Protein AF-A0A514XEQ7-F1 (afdb_monomer)

Solvent-accessible surface area (backbone atoms only — not comparable to full-atom values): 10024 Å² total; per-residue (Å²): 135,81,72,67,65,68,58,58,59,56,61,65,48,63,76,64,64,85,68,81,49,55,62,47,66,61,56,53,50,53,23,70,65,35,91,45,68,67,33,18,50,51,21,46,61,36,46,59,81,32,13,45,44,70,62,46,45,56,49,30,70,70,44,90,47,49,61,56,27,18,52,27,36,53,36,30,37,25,36,48,68,52,70,70,58,46,51,58,25,58,66,40,90,47,66,68,52,24,39,50,44,41,49,66,47,41,82,74,34,53,71,41,71,60,42,74,82,74,79,75,83,63,61,63,59,50,48,55,68,70,53,39,68,66,64,56,53,50,51,55,56,50,53,52,50,29,51,52,25,49,75,70,70,36,52,69,61,21,49,55,47,49,54,53,50,51,54,52,51,50,55,51,50,51,56,55,54,63,75,73,113

Mean predicted aligned error: 17.2 Å

Sequence (181 aa):
MKKMILMLTMSLVTASFAQAAYKDANAKRVCDSLSNSSASVECNKAIDGESISLGVTKICSQLSFGSYVADCYKAGAGSDYSDAVLNYCGNKADEYDRVTCLKMAAGNAPRLPKPAPVCKETVVVKIQETVSLQALQGLETRTSNIYESLRSGRTDKALDQVVDLFKRINELQEQVKELRK

Nearest PDB structures (foldseek):
  3qz3-assembly1_A  TM=3.604E-01  e=8.895E+00  Vibrio cholerae O1 biovar El Tor str. N16961
  3vuu-assembly1_A  TM=3.139E-01  e=6.455E+00  Plasmodium falciparum 3D7
  1nf6-assembly2_F  TM=3.397E-01  e=9.383E+00  Desulfovibrio desulfuricans

pLDDT: mean 70.25, std 19.87, range [27.16, 95.12]

Secondary structure (DSSP, 8-state):
--SSHHHHHHHHHHTTSTT--SS-HHHHHHHHT-SSHHHHHHHHHHHTT----HHHHHHHTT-SSHHHHHHHHHHHTTB---HHHHHHHHT-SSHHHHHHHHHHHHTTSPBPPPPP---TTSHHHHHHHHS-HHHHHHHHHHHHHHHHHHHTT-HHHHHHHHHHHHHHHHHHHHHHHHTT-

Radius of gyration: 21.67 Å; Cα contacts (8 Å, |Δi|>4): 174; chains: 1; bounding box: 54×40×54 Å

Structure (mmCIF, N/CA/C/O backbone):
data_AF-A0A514XEQ7-F1
#
_entry.id   AF-A0A514XEQ7-F1
#
loop_
_atom_site.group_PDB
_atom_site.id
_atom_site.type_symbol
_atom_site.label_atom_id
_atom_site.label_alt_id
_atom_site.label_comp_id
_atom_site.label_asym_id
_atom_site.label_entity_id
_atom_site.label_seq_id
_atom_site.pdbx_PDB_ins_code
_atom_site.Cartn_x
_atom_site.Cartn_y
_atom_site.Cartn_z
_atom_site.occupancy
_atom_site.B_iso_or_equiv
_atom_site.auth_seq_id
_atom_site.auth_comp_id
_atom_site.auth_asym_id
_atom_site.auth_atom_id
_atom_site.pdbx_PDB_model_num
ATOM 1 N N . MET A 1 1 ? -35.354 -24.986 11.910 1.00 41.09 1 MET A N 1
ATOM 2 C CA . MET A 1 1 ? -35.362 -23.613 11.347 1.00 41.09 1 MET A CA 1
ATOM 3 C C . MET A 1 1 ? -34.112 -22.768 11.669 1.00 41.09 1 MET A C 1
ATOM 5 O O . MET A 1 1 ? -34.091 -21.601 11.322 1.00 41.09 1 MET A O 1
ATOM 9 N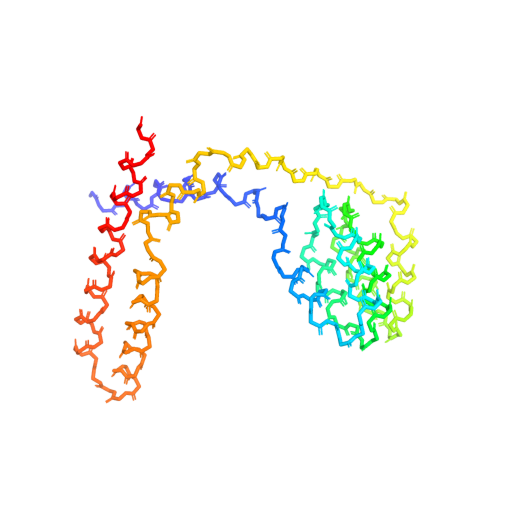 N . LYS A 1 2 ? -33.033 -23.317 12.263 1.00 32.16 2 LYS A N 1
ATOM 10 C CA . LYS A 1 2 ? -31.784 -22.568 12.555 1.00 32.16 2 LYS A CA 1
ATOM 11 C C . LYS A 1 2 ? -30.668 -22.718 11.501 1.00 32.16 2 LYS A C 1
ATOM 13 O O . LYS A 1 2 ? -29.658 -22.039 11.593 1.00 32.16 2 LYS A O 1
ATOM 18 N N . LYS A 1 3 ? -30.838 -23.587 10.496 1.00 31.62 3 LYS A N 1
AT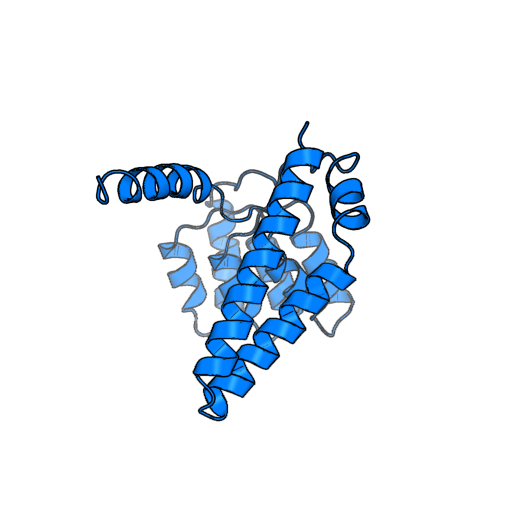OM 19 C CA . LYS A 1 3 ? -29.801 -23.879 9.482 1.00 31.62 3 LYS A CA 1
ATOM 20 C C . LYS A 1 3 ? -29.920 -23.057 8.190 1.00 31.62 3 LYS A C 1
ATOM 22 O O . LYS A 1 3 ? -28.964 -22.994 7.434 1.00 31.62 3 LYS A O 1
ATOM 27 N N . MET A 1 4 ? -31.059 -22.402 7.955 1.00 29.12 4 MET A N 1
ATOM 28 C CA . MET A 1 4 ? -31.332 -21.710 6.685 1.00 29.12 4 MET A CA 1
ATOM 29 C C . MET A 1 4 ? -30.857 -20.245 6.676 1.00 29.12 4 MET A C 1
ATOM 31 O O . MET A 1 4 ? -30.581 -19.694 5.619 1.00 29.12 4 MET A O 1
ATOM 35 N N . ILE A 1 5 ? -30.672 -19.637 7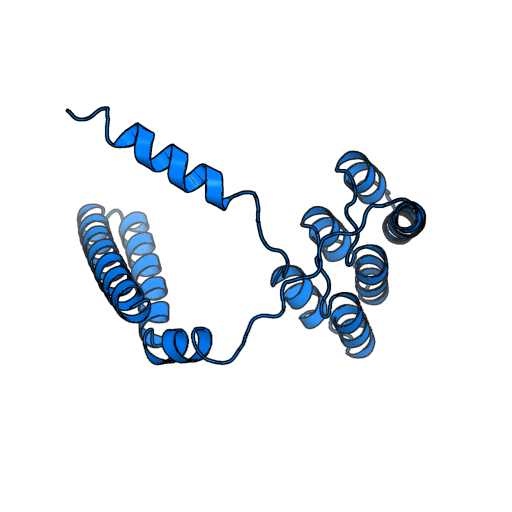.854 1.00 35.81 5 ILE A N 1
ATOM 36 C CA . ILE A 1 5 ? -30.168 -18.258 8.000 1.00 35.81 5 ILE A CA 1
ATOM 37 C C . ILE A 1 5 ? -28.639 -18.196 7.827 1.00 35.81 5 ILE A C 1
ATOM 39 O O . ILE A 1 5 ? -28.110 -17.180 7.387 1.00 35.81 5 ILE A O 1
ATOM 43 N N . LEU A 1 6 ? -27.924 -19.299 8.086 1.00 31.11 6 LEU A N 1
ATOM 44 C CA . LEU A 1 6 ? -26.460 -19.340 7.989 1.00 31.11 6 LEU A CA 1
ATOM 45 C C . LEU A 1 6 ? -25.936 -19.404 6.540 1.00 31.11 6 LEU A C 1
ATOM 47 O O . LEU A 1 6 ? -24.777 -19.093 6.299 1.00 31.11 6 LEU A O 1
ATOM 51 N N . MET A 1 7 ? -26.774 -19.803 5.575 1.00 29.83 7 MET A N 1
ATOM 52 C CA . MET A 1 7 ? -26.376 -19.894 4.161 1.00 29.83 7 MET A CA 1
ATOM 53 C C . MET A 1 7 ? -26.643 -18.606 3.368 1.00 29.83 7 MET A C 1
ATOM 55 O O . MET A 1 7 ? -25.958 -18.340 2.380 1.00 29.83 7 MET A O 1
ATOM 59 N N . LEU A 1 8 ? -27.576 -17.762 3.819 1.00 32.19 8 LEU A N 1
ATOM 60 C CA . LEU A 1 8 ? -27.870 -16.477 3.172 1.00 32.19 8 LEU A CA 1
ATOM 61 C C . LEU A 1 8 ? -26.836 -15.390 3.501 1.00 32.19 8 LEU A C 1
ATOM 63 O O . LEU A 1 8 ? -26.606 -14.503 2.683 1.00 32.19 8 LEU A O 1
ATOM 67 N N . THR A 1 9 ? -26.138 -15.486 4.635 1.00 35.84 9 THR A N 1
ATOM 68 C CA . THR A 1 9 ? -25.064 -14.541 4.981 1.00 35.84 9 THR A CA 1
ATOM 69 C C . THR A 1 9 ? -23.740 -14.843 4.280 1.00 35.84 9 THR A C 1
ATOM 71 O O . THR A 1 9 ? -22.952 -13.923 4.102 1.00 35.84 9 THR A O 1
ATOM 74 N N . MET A 1 10 ? -23.494 -16.065 3.789 1.00 30.41 10 MET A N 1
ATOM 75 C CA . MET A 1 10 ? -22.290 -16.343 2.982 1.00 30.41 10 MET A CA 1
ATOM 76 C C . MET A 1 10 ? -22.419 -15.905 1.513 1.00 30.41 10 MET A C 1
ATOM 78 O O . MET A 1 10 ? -21.406 -15.599 0.882 1.00 30.41 10 MET A O 1
ATOM 82 N N . SER A 1 11 ? -23.638 -15.806 0.970 1.00 30.33 11 SER A N 1
ATOM 83 C CA . SER A 1 11 ? -23.846 -15.431 -0.443 1.00 30.33 11 SER A CA 1
ATOM 84 C C . SER A 1 11 ? -23.874 -13.914 -0.690 1.00 30.33 11 SER A C 1
ATOM 86 O O . SER A 1 11 ? -23.530 -13.464 -1.776 1.00 30.33 11 SER A O 1
ATOM 88 N N . LEU A 1 12 ? -24.219 -13.101 0.315 1.00 32.25 12 LEU A N 1
ATOM 89 C CA . LEU A 1 12 ? -24.123 -11.631 0.227 1.00 32.25 12 LEU A CA 1
ATOM 90 C C . LEU A 1 12 ? -22.73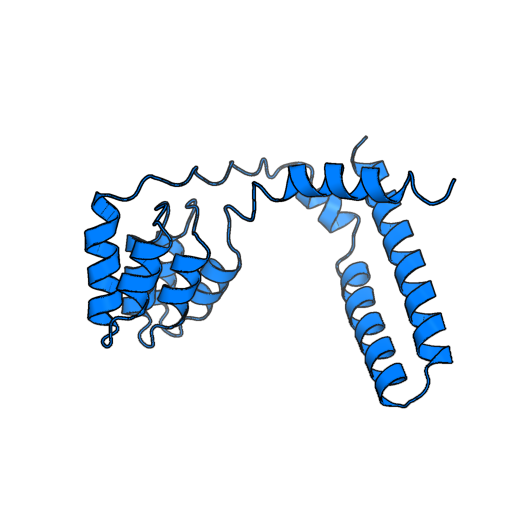0 -11.097 0.582 1.00 32.25 12 LEU A C 1
ATOM 92 O O . LEU A 1 12 ? -22.339 -10.016 0.145 1.00 32.25 12 LEU A O 1
ATOM 96 N N . VAL A 1 13 ? -21.965 -11.882 1.338 1.00 33.41 13 VAL A N 1
ATOM 97 C CA . VAL A 1 13 ? -20.563 -11.603 1.633 1.00 33.41 13 VAL A CA 1
ATOM 98 C C . VAL A 1 13 ? -19.751 -11.859 0.359 1.00 33.41 13 VAL A C 1
ATOM 100 O O . VAL A 1 13 ? -19.094 -10.948 -0.119 1.00 33.41 13 VAL A O 1
ATOM 103 N N . THR A 1 14 ? -19.900 -12.996 -0.320 1.00 33.50 14 THR A N 1
ATOM 104 C CA . THR A 1 14 ? -19.073 -13.332 -1.503 1.00 33.50 14 THR A CA 1
ATOM 105 C C . THR A 1 14 ? -19.216 -12.411 -2.724 1.00 33.50 14 THR A C 1
ATOM 107 O O . THR A 1 14 ? -18.256 -12.290 -3.482 1.00 33.50 14 THR A O 1
ATOM 110 N N . ALA A 1 15 ? -20.321 -11.679 -2.889 1.00 30.27 15 ALA A N 1
ATOM 111 C CA . ALA A 1 15 ? -20.441 -10.672 -3.954 1.00 30.27 15 ALA A CA 1
ATOM 112 C C . ALA A 1 15 ? -19.692 -9.353 -3.662 1.00 30.27 15 ALA A C 1
ATOM 114 O O . ALA A 1 15 ? -19.514 -8.539 -4.563 1.00 30.27 15 ALA A O 1
ATOM 115 N N . SER A 1 16 ? -19.223 -9.142 -2.427 1.00 32.59 16 SER A N 1
ATOM 116 C CA . SER A 1 16 ? -18.604 -7.877 -2.000 1.00 32.59 16 SER A CA 1
ATOM 117 C C . SER A 1 16 ? -17.083 -7.952 -1.793 1.00 32.59 16 SER A C 1
ATOM 119 O O . SER A 1 16 ? -16.469 -6.933 -1.489 1.00 32.59 16 SER A O 1
ATOM 121 N N . PHE A 1 17 ? -16.444 -9.115 -1.982 1.00 35.66 17 PHE A N 1
ATOM 122 C CA . PHE A 1 17 ? -14.982 -9.268 -1.812 1.00 35.66 17 PHE A CA 1
ATOM 123 C C . PHE A 1 17 ? -14.201 -9.396 -3.124 1.00 35.66 17 PHE A C 1
ATOM 125 O O . PHE A 1 17 ? -12.981 -9.507 -3.089 1.00 35.66 17 PHE A O 1
ATOM 132 N N . ALA A 1 18 ? -14.860 -9.305 -4.282 1.00 27.16 18 ALA A N 1
ATOM 133 C CA . ALA A 1 18 ? -14.169 -9.238 -5.575 1.00 27.16 18 ALA A CA 1
ATOM 134 C C . ALA A 1 18 ? -13.628 -7.829 -5.908 1.00 27.16 18 ALA A C 1
ATOM 136 O O . ALA A 1 18 ? -13.001 -7.633 -6.943 1.00 27.16 18 ALA A O 1
ATOM 137 N N . GLN A 1 19 ? -13.865 -6.836 -5.044 1.00 32.38 19 GLN A N 1
ATOM 138 C CA . GLN A 1 19 ? -13.465 -5.436 -5.240 1.00 32.38 19 GLN A CA 1
ATOM 139 C C . GLN A 1 19 ? -12.776 -4.892 -3.983 1.00 32.38 19 GLN A C 1
ATOM 141 O O . GLN A 1 19 ? -13.111 -3.825 -3.467 1.00 32.38 19 GLN A O 1
ATOM 146 N N . ALA A 1 20 ? -11.815 -5.647 -3.448 1.00 34.62 20 ALA A N 1
ATOM 147 C CA . ALA A 1 20 ? -10.945 -5.149 -2.394 1.00 34.62 20 ALA A CA 1
ATOM 148 C C . ALA A 1 20 ? -10.061 -4.006 -2.941 1.00 34.62 20 ALA A C 1
ATOM 150 O O . ALA A 1 20 ? -9.024 -4.228 -3.551 1.00 34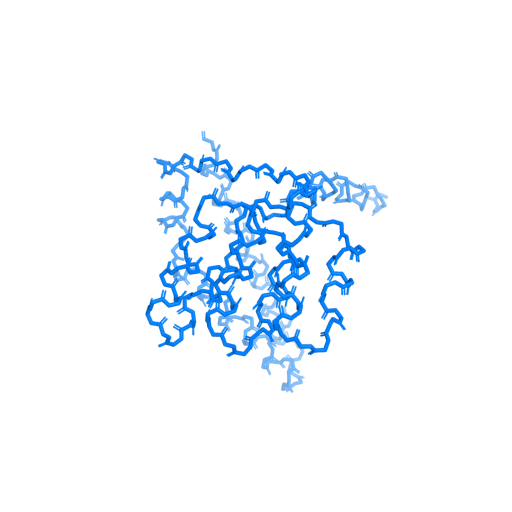.62 20 ALA A O 1
ATOM 151 N N . ALA A 1 21 ? -10.518 -2.778 -2.678 1.00 34.62 21 ALA A N 1
ATOM 152 C CA . ALA A 1 21 ? -9.731 -1.565 -2.453 1.00 34.62 21 ALA A CA 1
ATOM 153 C C . ALA A 1 21 ? -8.873 -1.022 -3.614 1.00 34.62 21 ALA A C 1
ATOM 155 O O . ALA A 1 21 ? -7.653 -0.932 -3.527 1.00 34.62 21 ALA A O 1
ATOM 156 N N . TYR A 1 22 ? -9.520 -0.464 -4.636 1.00 44.97 22 TYR A N 1
ATOM 157 C CA . TYR A 1 22 ? -8.856 0.347 -5.670 1.00 44.97 22 TYR A CA 1
ATOM 158 C C . TYR A 1 22 ? -8.612 1.813 -5.251 1.00 44.97 22 TYR A C 1
ATOM 160 O O . TYR A 1 22 ? -8.835 2.740 -6.018 1.00 44.97 22 TYR A O 1
ATOM 168 N N . LYS A 1 23 ? -8.194 2.031 -4.000 1.00 47.62 23 LYS A N 1
ATOM 169 C CA . LYS A 1 23 ? -7.589 3.273 -3.480 1.00 47.62 23 LYS A CA 1
ATOM 170 C C . LYS A 1 23 ? -7.019 2.946 -2.105 1.00 47.62 23 LYS A C 1
ATOM 172 O O . LYS A 1 23 ? -7.692 3.090 -1.086 1.00 47.62 23 LYS A O 1
ATOM 177 N N . ASP A 1 24 ? -5.810 2.400 -2.080 1.00 59.25 24 ASP A N 1
ATOM 178 C CA . ASP A 1 24 ? -5.223 1.949 -0.827 1.00 59.25 24 ASP A CA 1
ATOM 179 C C . ASP A 1 24 ? -4.722 3.154 -0.008 1.00 59.25 24 ASP A C 1
ATOM 181 O O . ASP A 1 24 ? -3.696 3.767 -0.312 1.00 59.25 24 ASP A O 1
ATOM 185 N N . ALA A 1 25 ? -5.449 3.491 1.062 1.00 62.97 25 ALA A N 1
ATOM 186 C CA . ALA A 1 25 ? -5.031 4.481 2.053 1.00 62.97 25 ALA A CA 1
ATOM 187 C C . ALA A 1 25 ? -3.657 4.150 2.675 1.00 62.97 25 ALA A C 1
ATOM 189 O O . ALA A 1 25 ? -3.004 5.041 3.217 1.00 62.97 25 ALA A O 1
ATOM 190 N N . ASN A 1 26 ? -3.192 2.897 2.584 1.00 74.81 26 ASN A N 1
ATOM 191 C CA . ASN A 1 26 ? -1.878 2.475 3.056 1.00 74.81 26 ASN A CA 1
ATOM 192 C C . ASN A 1 26 ? -0.745 2.979 2.155 1.00 74.81 26 ASN A C 1
ATOM 194 O O . ASN A 1 26 ? 0.253 3.451 2.690 1.00 74.81 26 ASN A O 1
ATOM 198 N N . ALA A 1 27 ? -0.900 2.962 0.824 1.00 80.62 27 ALA A N 1
ATOM 199 C CA . ALA A 1 27 ? 0.113 3.509 -0.087 1.00 80.62 27 ALA A CA 1
ATOM 200 C C . ALA A 1 27 ? 0.291 5.014 0.153 1.00 80.62 27 ALA A C 1
ATOM 202 O O . ALA A 1 27 ? 1.411 5.503 0.307 1.00 80.62 27 ALA A O 1
ATOM 203 N N . LYS A 1 28 ? -0.831 5.730 0.319 1.00 83.00 28 LYS A N 1
ATOM 204 C CA . LYS A 1 28 ? -0.817 7.143 0.704 1.00 83.00 28 LYS A CA 1
ATOM 205 C C . LYS A 1 28 ? -0.146 7.373 2.060 1.00 83.00 28 LYS A C 1
ATOM 207 O O . LYS A 1 28 ? 0.708 8.245 2.164 1.00 83.00 28 LYS A O 1
ATOM 212 N N . ARG A 1 29 ? -0.466 6.566 3.077 1.00 83.25 29 ARG A N 1
ATOM 213 C CA . ARG A 1 29 ? 0.173 6.657 4.400 1.00 83.25 29 ARG A CA 1
ATOM 214 C C . ARG A 1 29 ? 1.687 6.454 4.322 1.00 83.25 29 ARG A C 1
ATOM 216 O O . ARG A 1 29 ? 2.420 7.189 4.972 1.00 83.25 29 ARG A O 1
ATOM 223 N N . VAL A 1 30 ? 2.151 5.494 3.517 1.00 86.31 30 VAL A N 1
ATOM 224 C CA . VAL A 1 30 ? 3.586 5.256 3.297 1.00 86.31 30 VAL A CA 1
ATOM 225 C C . VAL A 1 30 ? 4.228 6.482 2.646 1.00 86.31 30 VAL A C 1
ATOM 227 O O . VAL A 1 30 ? 5.208 6.989 3.187 1.00 86.31 30 VAL A O 1
ATOM 230 N N . CYS A 1 31 ? 3.653 7.009 1.559 1.00 85.44 31 CYS A N 1
ATOM 231 C CA . CYS A 1 31 ? 4.172 8.209 0.891 1.00 85.44 31 CYS A CA 1
ATOM 232 C C . CYS A 1 31 ? 4.193 9.446 1.808 1.00 85.44 31 CYS A C 1
ATOM 234 O O . CYS A 1 31 ? 5.172 10.193 1.805 1.00 85.44 31 CYS A O 1
ATOM 236 N N . ASP A 1 32 ? 3.151 9.655 2.618 1.00 85.31 32 ASP A N 1
ATOM 237 C CA . ASP A 1 32 ? 3.052 10.782 3.557 1.00 85.31 32 ASP A CA 1
ATOM 238 C C . ASP A 1 32 ? 4.033 10.646 4.741 1.00 85.31 32 ASP A C 1
ATOM 240 O O . ASP A 1 32 ? 4.443 11.647 5.321 1.00 85.31 32 ASP A O 1
ATOM 244 N N . SER A 1 33 ? 4.445 9.419 5.086 1.00 83.69 33 SER A N 1
ATOM 245 C CA . SER A 1 33 ? 5.406 9.146 6.168 1.00 83.69 33 SER A CA 1
ATOM 246 C C . SER A 1 33 ? 6.878 9.313 5.772 1.00 83.69 33 SER A C 1
ATOM 248 O O . SER A 1 33 ? 7.759 9.221 6.629 1.00 83.69 33 SER A O 1
ATOM 250 N N . LEU A 1 34 ? 7.168 9.560 4.489 1.00 83.12 34 LEU A N 1
ATOM 251 C CA . LEU A 1 34 ? 8.534 9.776 4.019 1.00 83.12 34 LEU A CA 1
ATOM 252 C C . LEU A 1 34 ? 9.071 11.108 4.559 1.00 83.12 34 LEU A C 1
ATOM 254 O O . LEU A 1 34 ? 8.561 12.180 4.247 1.00 83.12 34 LEU A O 1
ATOM 258 N N . SER A 1 35 ? 10.151 11.037 5.336 1.00 70.69 35 SER A N 1
ATOM 259 C CA . SER A 1 35 ? 10.785 12.176 6.017 1.00 70.69 35 SER A CA 1
ATOM 260 C C . SER A 1 35 ? 11.419 13.217 5.081 1.00 70.69 35 SER A C 1
ATOM 262 O O . SER A 1 35 ? 11.729 14.323 5.519 1.00 70.69 35 SER A O 1
ATOM 264 N N . ASN A 1 36 ? 11.599 12.896 3.795 1.00 70.88 36 ASN A N 1
ATOM 265 C CA . ASN A 1 36 ? 12.060 13.829 2.767 1.00 70.88 36 ASN A CA 1
ATOM 266 C C . ASN A 1 36 ? 10.869 14.324 1.933 1.00 70.88 36 ASN A C 1
ATOM 268 O O . ASN A 1 36 ? 10.219 13.532 1.247 1.00 70.88 36 ASN A O 1
ATOM 272 N N . SER A 1 37 ? 10.627 15.639 1.946 1.00 72.25 37 SER A N 1
ATOM 273 C CA . SER A 1 37 ? 9.512 16.264 1.226 1.00 72.25 37 SER A CA 1
ATOM 274 C C . SER A 1 37 ? 9.534 15.975 -0.276 1.00 72.25 37 SER A C 1
ATOM 276 O O . SER A 1 37 ? 8.478 15.741 -0.854 1.00 72.25 37 SER A O 1
ATOM 278 N N . SER A 1 38 ? 10.710 15.906 -0.908 1.00 83.75 38 SER A N 1
ATOM 279 C CA . SER A 1 38 ? 10.820 15.619 -2.344 1.00 83.75 38 SER A CA 1
ATOM 280 C C . SER A 1 38 ? 10.378 14.189 -2.677 1.00 83.75 38 SER A C 1
ATOM 282 O O . SER A 1 38 ? 9.520 13.978 -3.533 1.00 83.75 38 SER A O 1
ATOM 284 N N . ALA A 1 39 ? 10.877 13.200 -1.929 1.00 82.69 39 ALA A N 1
ATOM 285 C CA . ALA A 1 39 ? 10.492 11.800 -2.116 1.00 82.69 39 ALA A CA 1
ATOM 286 C C . ALA A 1 39 ? 9.008 11.566 -1.794 1.00 82.69 39 ALA A C 1
ATOM 288 O O . ALA A 1 39 ? 8.330 10.830 -2.507 1.00 82.69 39 ALA A O 1
ATOM 289 N N . SER A 1 40 ? 8.486 12.229 -0.757 1.00 83.31 40 SER A N 1
ATOM 290 C CA . SER A 1 40 ? 7.062 12.190 -0.411 1.00 83.31 40 SER A CA 1
ATOM 291 C C . SER A 1 40 ? 6.181 12.747 -1.531 1.00 83.31 40 SER A C 1
ATOM 293 O O . SER A 1 40 ? 5.184 12.121 -1.896 1.00 83.31 40 SER A O 1
ATOM 295 N N . VAL A 1 41 ? 6.561 13.887 -2.119 1.00 86.44 41 VAL A N 1
ATOM 296 C CA . VAL A 1 41 ? 5.841 14.507 -3.242 1.00 86.44 41 VAL A CA 1
ATOM 297 C C . VAL A 1 41 ? 5.866 13.603 -4.470 1.00 86.44 41 VAL A C 1
ATOM 299 O O . VAL A 1 41 ? 4.822 13.367 -5.077 1.00 86.44 41 VAL A O 1
ATOM 302 N N . GLU A 1 42 ? 7.028 13.056 -4.828 1.00 88.75 42 GLU A N 1
ATOM 303 C CA . GLU A 1 42 ? 7.138 12.141 -5.966 1.00 88.75 42 GLU A CA 1
ATOM 304 C C . GLU A 1 42 ? 6.345 10.849 -5.760 1.00 88.75 42 GLU A C 1
ATOM 306 O O . GLU A 1 42 ? 5.686 10.381 -6.688 1.00 88.75 42 GLU A O 1
ATOM 311 N N . CYS A 1 43 ? 6.372 10.297 -4.547 1.00 89.31 43 CYS A N 1
ATOM 312 C CA . CYS A 1 43 ? 5.609 9.111 -4.174 1.00 89.31 43 CYS A CA 1
ATOM 313 C C . CYS A 1 43 ? 4.103 9.377 -4.273 1.00 89.31 43 CYS A C 1
ATOM 315 O O . CYS A 1 43 ? 3.390 8.638 -4.948 1.00 89.31 43 CYS A O 1
ATOM 317 N N . ASN A 1 44 ? 3.623 10.475 -3.677 1.00 87.38 44 ASN A N 1
ATOM 318 C CA . ASN A 1 44 ? 2.216 10.868 -3.746 1.00 87.38 44 ASN A CA 1
ATOM 319 C C . ASN A 1 44 ? 1.762 11.102 -5.192 1.00 87.38 44 ASN A C 1
ATOM 321 O O . ASN A 1 44 ? 0.673 10.678 -5.566 1.00 87.38 44 ASN A O 1
ATOM 325 N N . LYS A 1 45 ? 2.606 11.720 -6.026 1.00 87.75 45 LYS A N 1
ATOM 326 C CA . LYS A 1 45 ? 2.314 11.923 -7.449 1.00 87.75 45 LYS A CA 1
ATOM 327 C C . LYS A 1 45 ? 2.225 10.604 -8.219 1.00 87.75 45 LYS A C 1
ATOM 329 O O . LYS A 1 45 ? 1.419 10.499 -9.134 1.00 87.75 45 LYS A O 1
ATOM 334 N N . ALA A 1 46 ? 3.046 9.615 -7.870 1.00 88.69 46 ALA A N 1
ATOM 335 C CA . ALA A 1 46 ? 3.049 8.314 -8.532 1.00 88.69 46 ALA A CA 1
ATOM 336 C C . ALA A 1 46 ? 1.762 7.515 -8.282 1.00 88.69 46 ALA A C 1
ATOM 338 O O . ALA A 1 46 ? 1.323 6.780 -9.161 1.00 88.69 46 ALA A O 1
ATOM 339 N N . ILE A 1 47 ? 1.166 7.659 -7.096 1.00 87.38 47 ILE A N 1
ATOM 340 C CA . ILE A 1 47 ? -0.041 6.917 -6.703 1.00 87.38 47 ILE A CA 1
ATOM 341 C C . ILE A 1 47 ? -1.343 7.691 -6.950 1.00 87.38 47 ILE A C 1
ATOM 343 O O . ILE A 1 47 ? -2.428 7.130 -6.782 1.00 87.38 47 ILE A O 1
ATOM 347 N N . ASP A 1 48 ? -1.269 8.980 -7.294 1.00 85.25 48 ASP A N 1
ATOM 348 C CA . ASP A 1 48 ? -2.459 9.816 -7.431 1.00 85.25 48 ASP A CA 1
ATOM 349 C C . ASP A 1 48 ? -3.334 9.363 -8.603 1.00 85.25 48 ASP A C 1
ATOM 351 O O . ASP A 1 48 ? -2.888 9.239 -9.741 1.00 85.25 48 ASP A O 1
ATOM 355 N N . GLY A 1 49 ? -4.609 9.104 -8.312 1.00 75.44 49 GLY A N 1
ATOM 356 C CA . GLY A 1 49 ? -5.563 8.601 -9.300 1.00 75.44 49 GLY A CA 1
ATOM 357 C C . GLY A 1 49 ? -5.262 7.198 -9.839 1.00 75.44 49 GLY A C 1
ATOM 358 O O . GLY A 1 49 ? -5.934 6.773 -10.778 1.00 75.44 49 GLY A O 1
ATOM 359 N N . GLU A 1 50 ? -4.306 6.475 -9.255 1.00 83.38 50 GLU A N 1
ATOM 360 C CA . GLU A 1 50 ? -3.931 5.128 -9.672 1.00 83.38 50 GLU A CA 1
ATOM 361 C C . GLU A 1 50 ? -4.419 4.071 -8.672 1.00 83.38 50 GLU A C 1
ATOM 363 O O . GLU A 1 50 ? -4.621 4.315 -7.479 1.00 83.38 50 GLU A O 1
ATOM 368 N N . SER A 1 51 ? -4.630 2.867 -9.193 1.00 81.62 51 SER A N 1
ATOM 369 C CA . SER A 1 51 ? -4.945 1.676 -8.407 1.00 81.62 51 SER A CA 1
ATOM 370 C C . SER A 1 51 ? -3.655 0.976 -8.010 1.00 81.62 51 SER A C 1
ATOM 372 O O . SER A 1 51 ? -2.809 0.728 -8.866 1.00 81.62 51 SER A O 1
ATOM 374 N N . ILE A 1 52 ? -3.499 0.634 -6.732 1.00 82.56 52 ILE A N 1
ATOM 375 C CA . ILE A 1 52 ? -2.278 0.010 -6.208 1.00 82.56 52 ILE A CA 1
ATOM 376 C C . ILE A 1 52 ? -2.628 -1.363 -5.636 1.00 82.56 52 ILE A C 1
ATOM 378 O O . ILE A 1 52 ? -3.532 -1.465 -4.808 1.00 82.56 52 ILE A O 1
ATOM 382 N N . SER A 1 53 ? -1.927 -2.416 -6.061 1.00 82.00 53 SER A N 1
ATOM 383 C CA . SER A 1 53 ? -2.118 -3.753 -5.492 1.00 82.00 53 SER A CA 1
ATOM 384 C C . SER A 1 53 ? -1.430 -3.886 -4.128 1.00 82.00 53 SER A C 1
ATOM 386 O O . SER A 1 53 ? -0.384 -3.286 -3.871 1.00 82.00 53 SER A O 1
ATOM 388 N N . LEU A 1 54 ? -1.980 -4.732 -3.251 1.00 80.88 54 LEU A N 1
ATOM 389 C CA . LEU A 1 54 ? -1.410 -4.981 -1.919 1.00 80.88 54 LEU A CA 1
ATOM 390 C C . LEU A 1 54 ? 0.026 -5.519 -1.979 1.00 80.88 54 LEU A C 1
ATOM 392 O O . LEU A 1 54 ? 0.848 -5.191 -1.124 1.00 80.88 54 LEU A O 1
ATOM 396 N N . GLY A 1 55 ? 0.340 -6.334 -2.988 1.00 82.06 55 GLY A N 1
ATOM 397 C CA . GLY A 1 55 ? 1.688 -6.860 -3.186 1.00 82.06 55 GLY A CA 1
ATOM 398 C C . GLY A 1 55 ? 2.703 -5.769 -3.521 1.00 82.06 55 GLY A C 1
ATOM 399 O O . GLY A 1 55 ? 3.801 -5.772 -2.967 1.00 82.06 55 GLY A O 1
ATOM 400 N N . VAL A 1 56 ? 2.315 -4.791 -4.348 1.00 87.25 56 VAL A N 1
ATOM 401 C CA . VAL A 1 56 ? 3.130 -3.597 -4.614 1.00 87.25 56 VAL A CA 1
ATOM 402 C C . VAL A 1 56 ? 3.333 -2.803 -3.326 1.00 87.25 56 VAL A C 1
ATOM 404 O O . VAL A 1 56 ? 4.476 -2.520 -2.975 1.00 87.25 56 VAL A O 1
ATOM 407 N N . THR A 1 57 ? 2.260 -2.514 -2.577 1.00 86.25 57 THR A N 1
ATOM 408 C CA . THR A 1 57 ? 2.350 -1.802 -1.289 1.00 86.25 57 THR A CA 1
ATOM 409 C C . THR A 1 57 ? 3.331 -2.496 -0.343 1.00 86.25 57 THR A C 1
ATOM 411 O O . THR A 1 57 ? 4.195 -1.835 0.225 1.00 86.25 57 THR A O 1
ATOM 414 N N . LYS A 1 58 ? 3.255 -3.829 -0.223 1.00 86.19 58 LYS A N 1
ATOM 415 C CA . LYS A 1 58 ? 4.135 -4.629 0.640 1.00 86.19 58 LYS A CA 1
ATOM 416 C C . LYS A 1 58 ? 5.609 -4.510 0.250 1.00 86.19 58 LYS A C 1
ATOM 418 O O . LYS A 1 58 ? 6.441 -4.332 1.133 1.00 86.19 58 LYS A O 1
ATOM 423 N N . ILE A 1 59 ? 5.938 -4.618 -1.039 1.00 89.88 59 ILE A N 1
ATOM 424 C CA . ILE A 1 59 ? 7.330 -4.508 -1.505 1.00 89.88 59 ILE A CA 1
ATOM 425 C C . ILE A 1 59 ? 7.835 -3.080 -1.285 1.00 89.88 59 ILE A C 1
ATOM 427 O O . ILE A 1 59 ? 8.903 -2.888 -0.709 1.00 89.88 59 ILE A O 1
ATOM 431 N N . CYS A 1 60 ? 7.056 -2.076 -1.696 1.00 90.75 60 CYS A N 1
ATOM 432 C CA . CYS A 1 60 ? 7.479 -0.682 -1.637 1.00 90.75 60 CYS A CA 1
ATOM 433 C C . CYS A 1 60 ? 7.590 -0.154 -0.200 1.00 90.75 60 CYS A C 1
ATOM 435 O O . CYS A 1 60 ? 8.473 0.651 0.074 1.00 90.75 60 CYS A O 1
ATOM 437 N N . SER A 1 61 ? 6.756 -0.620 0.739 1.00 87.50 61 SER A N 1
ATOM 438 C CA . SER A 1 61 ? 6.831 -0.212 2.151 1.00 87.50 61 SER A CA 1
ATOM 439 C C . SER A 1 61 ? 8.013 -0.814 2.918 1.00 87.50 61 SER A C 1
ATOM 441 O O . SER A 1 61 ? 8.269 -0.405 4.044 1.00 87.50 61 SER A O 1
ATOM 443 N N . GLN A 1 62 ? 8.690 -1.820 2.356 1.00 88.25 62 GLN A N 1
ATOM 444 C CA . GLN A 1 62 ? 9.844 -2.484 2.975 1.00 88.25 62 GLN A CA 1
ATOM 445 C C . GLN A 1 62 ? 11.186 -1.851 2.587 1.00 88.25 62 GLN A C 1
ATOM 447 O O . GLN A 1 62 ? 12.223 -2.317 3.052 1.00 88.25 62 GLN A O 1
ATOM 452 N N . LEU A 1 63 ? 11.179 -0.839 1.715 1.00 89.62 63 LEU A N 1
ATOM 453 C CA . LEU A 1 63 ? 12.390 -0.169 1.251 1.00 89.62 63 LEU A CA 1
ATOM 454 C C . LEU A 1 63 ? 12.816 0.905 2.256 1.00 89.62 63 LEU A C 1
ATOM 456 O O . LEU A 1 63 ? 11.989 1.660 2.765 1.00 89.62 63 LEU A O 1
ATOM 460 N N . SER A 1 64 ? 14.117 0.988 2.513 1.00 87.62 64 SER A N 1
ATOM 461 C CA . SER A 1 64 ? 14.700 1.854 3.540 1.00 87.62 64 SER A CA 1
ATOM 462 C C . SER A 1 64 ? 14.874 3.294 3.059 1.00 87.62 64 SER A C 1
ATOM 464 O O . SER A 1 64 ? 14.813 4.234 3.853 1.00 87.62 64 SER A O 1
ATOM 466 N N . PHE A 1 65 ? 15.081 3.491 1.753 1.00 86.69 65 PHE A N 1
ATOM 467 C CA . PHE A 1 65 ? 15.299 4.813 1.165 1.00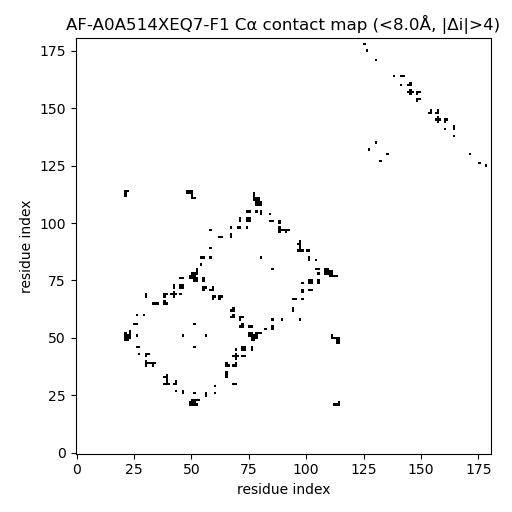 86.69 65 PHE A CA 1
ATOM 468 C C . PHE A 1 65 ? 14.033 5.359 0.506 1.00 86.69 65 PHE A C 1
ATOM 470 O O . PHE A 1 65 ? 13.477 4.749 -0.406 1.00 86.69 65 PHE A O 1
ATOM 477 N N . GLY A 1 66 ? 13.619 6.569 0.895 1.00 83.75 66 GLY A N 1
ATOM 478 C CA . GLY A 1 66 ? 12.413 7.205 0.353 1.00 83.75 66 GLY A CA 1
ATOM 479 C C . GLY A 1 66 ? 12.419 7.384 -1.172 1.00 83.75 66 GLY A C 1
ATOM 480 O O . GLY A 1 66 ? 11.368 7.283 -1.798 1.00 83.75 66 GLY A O 1
ATOM 481 N N . SER A 1 67 ? 13.588 7.583 -1.791 1.00 88.62 67 SER A N 1
ATOM 482 C CA . SER A 1 67 ? 13.722 7.617 -3.256 1.00 88.62 67 SER A CA 1
ATOM 483 C C . SER A 1 67 ? 13.366 6.275 -3.901 1.00 88.62 67 SER A C 1
ATOM 485 O O . SER A 1 67 ? 12.667 6.248 -4.911 1.00 88.62 67 SER A O 1
ATOM 487 N N . TYR A 1 68 ? 13.775 5.156 -3.298 1.00 92.19 68 TYR A N 1
ATOM 488 C CA . TYR A 1 68 ? 13.401 3.818 -3.755 1.00 92.19 68 TYR A CA 1
ATOM 489 C C . TYR A 1 68 ? 11.931 3.512 -3.500 1.00 92.19 68 TYR A C 1
ATOM 491 O O . TYR A 1 68 ? 11.301 2.893 -4.351 1.00 92.19 68 TYR A O 1
ATOM 499 N N . VAL A 1 69 ? 11.354 4.002 -2.399 1.00 91.19 69 VAL A N 1
ATOM 500 C CA . VAL A 1 69 ? 9.905 3.918 -2.159 1.00 91.19 69 VAL A CA 1
ATOM 501 C C . VAL A 1 69 ? 9.136 4.618 -3.284 1.00 91.19 69 VAL A C 1
ATOM 503 O O . VAL A 1 69 ? 8.254 4.011 -3.893 1.00 91.19 69 VAL A O 1
ATOM 506 N N . ALA A 1 70 ? 9.496 5.863 -3.609 1.00 90.81 70 ALA A N 1
ATOM 507 C CA . ALA A 1 70 ? 8.854 6.620 -4.681 1.00 90.81 70 ALA A CA 1
ATOM 508 C C . ALA A 1 70 ? 8.998 5.918 -6.041 1.00 90.81 70 ALA A C 1
ATOM 510 O O . ALA A 1 70 ? 8.015 5.745 -6.760 1.00 90.81 70 ALA A O 1
ATOM 511 N N . ASP A 1 71 ? 10.200 5.456 -6.380 1.00 93.88 71 ASP A N 1
ATOM 512 C CA . ASP A 1 71 ? 10.458 4.743 -7.632 1.00 93.88 71 ASP A CA 1
ATOM 513 C C . ASP A 1 71 ? 9.762 3.382 -7.721 1.00 93.88 71 ASP A C 1
ATOM 515 O O . ASP A 1 71 ? 9.329 2.980 -8.804 1.00 93.88 71 ASP A O 1
ATOM 519 N N . CYS A 1 72 ? 9.619 2.689 -6.593 1.00 94.25 72 CYS A N 1
ATOM 520 C CA . CYS A 1 72 ? 8.853 1.457 -6.497 1.00 94.25 72 CYS A CA 1
ATOM 521 C C . CYS A 1 72 ? 7.376 1.714 -6.798 1.00 94.25 72 CYS A C 1
ATOM 523 O O . CYS A 1 72 ? 6.803 1.029 -7.642 1.00 94.25 72 CYS A O 1
ATOM 525 N N . TYR A 1 73 ? 6.771 2.743 -6.193 1.00 93.38 73 TYR A N 1
ATOM 526 C CA . TYR A 1 73 ? 5.382 3.098 -6.485 1.00 93.38 73 TYR A CA 1
ATOM 527 C C . TYR A 1 73 ? 5.193 3.619 -7.912 1.00 93.38 73 TYR A C 1
ATOM 529 O O . TYR A 1 73 ? 4.179 3.298 -8.519 1.00 93.38 73 TYR A O 1
ATOM 537 N N . LYS A 1 74 ? 6.169 4.322 -8.506 1.00 93.44 74 LYS A N 1
ATOM 538 C CA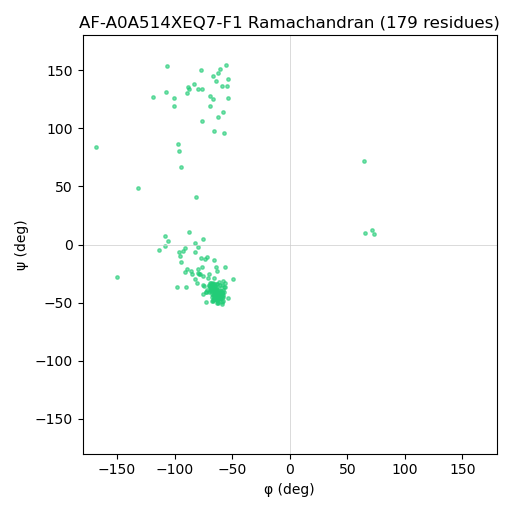 . LYS A 1 74 ? 6.121 4.689 -9.938 1.00 93.44 74 LYS A CA 1
ATOM 539 C C . LYS A 1 74 ? 6.047 3.463 -10.852 1.00 93.44 74 LYS A C 1
ATOM 541 O O . LYS A 1 74 ? 5.328 3.494 -11.843 1.00 93.44 74 LYS A O 1
ATOM 546 N N . ALA A 1 75 ? 6.779 2.395 -10.536 1.00 93.44 75 ALA A N 1
ATOM 547 C CA . ALA A 1 75 ? 6.694 1.132 -11.276 1.00 93.44 75 ALA A CA 1
ATOM 548 C C . ALA A 1 75 ? 5.407 0.356 -10.946 1.00 93.44 75 ALA A C 1
ATOM 550 O O . ALA A 1 75 ? 4.820 -0.314 -11.794 1.00 93.44 75 ALA A O 1
ATOM 551 N N . GLY A 1 76 ? 4.985 0.431 -9.689 1.00 90.50 76 GLY A N 1
ATOM 552 C CA . GLY A 1 76 ? 3.881 -0.321 -9.121 1.00 90.50 76 GLY A CA 1
ATOM 553 C C . GLY A 1 76 ? 2.489 0.170 -9.512 1.00 90.50 76 GLY A C 1
ATOM 554 O O . GLY A 1 76 ? 1.557 -0.625 -9.636 1.00 90.50 76 GLY A O 1
ATOM 555 N N . ALA A 1 77 ? 2.341 1.483 -9.669 1.00 89.94 77 ALA A N 1
ATOM 556 C CA . ALA A 1 77 ? 1.046 2.131 -9.755 1.00 89.94 77 ALA A CA 1
ATOM 557 C C . ALA A 1 77 ? 0.299 1.797 -11.048 1.00 89.94 77 ALA A C 1
ATOM 559 O O . ALA A 1 77 ? 0.819 1.933 -12.157 1.00 89.94 77 ALA A O 1
ATOM 560 N N . GLY A 1 78 ? -0.948 1.354 -10.891 1.00 85.94 78 GLY A N 1
ATOM 561 C CA . GLY A 1 78 ? -1.814 0.972 -11.999 1.00 85.94 78 GLY A CA 1
ATOM 562 C C . GLY A 1 78 ? -1.433 -0.351 -12.665 1.00 85.94 78 GLY A C 1
ATOM 563 O O . GLY A 1 78 ? -2.007 -0.658 -13.706 1.00 85.94 78 GLY A O 1
ATOM 564 N N . SER A 1 79 ? -0.500 -1.127 -12.106 1.00 88.56 79 SER A N 1
ATOM 565 C CA . SER A 1 79 ? -0.008 -2.382 -12.689 1.00 88.56 79 SER A CA 1
ATOM 566 C C . SER A 1 79 ? -0.513 -3.603 -11.915 1.00 88.56 79 SER A C 1
ATOM 568 O O . SER A 1 79 ? -0.409 -3.669 -10.689 1.00 88.56 79 SER A O 1
ATOM 570 N N . ASP A 1 80 ? -1.043 -4.585 -12.642 1.00 84.31 80 ASP A N 1
ATOM 571 C CA . ASP A 1 80 ? -1.563 -5.849 -12.119 1.00 84.31 80 ASP A CA 1
ATOM 572 C C . ASP A 1 80 ? -0.502 -6.947 -12.224 1.00 84.31 80 ASP A C 1
ATOM 574 O O . ASP A 1 80 ? -0.447 -7.735 -13.172 1.00 84.31 80 ASP A O 1
ATOM 578 N N . TYR A 1 81 ? 0.427 -6.954 -11.275 1.00 84.12 81 TYR A N 1
ATOM 579 C CA . TYR A 1 81 ? 1.451 -7.989 -11.224 1.00 84.12 81 TYR A CA 1
ATOM 580 C C . TYR A 1 81 ? 0.877 -9.289 -10.678 1.00 84.12 81 TYR A C 1
ATOM 582 O O . TYR A 1 81 ? 0.264 -9.306 -9.614 1.00 84.12 81 TYR A O 1
ATOM 590 N N . SER A 1 82 ? 1.189 -10.400 -11.343 1.00 84.25 82 SER A N 1
ATOM 591 C CA . SER A 1 82 ? 0.948 -11.719 -10.758 1.00 84.25 82 SER A CA 1
ATOM 592 C C . SER A 1 82 ? 1.726 -11.903 -9.450 1.00 84.25 82 SER A C 1
ATOM 594 O O . SER A 1 82 ? 2.844 -11.397 -9.295 1.00 84.25 82 SER A O 1
ATOM 596 N N . ASP A 1 83 ? 1.189 -12.719 -8.543 1.00 82.38 83 ASP A N 1
ATOM 597 C CA . ASP A 1 83 ? 1.858 -13.070 -7.285 1.00 82.38 83 ASP A CA 1
ATOM 598 C C . ASP A 1 83 ? 3.251 -13.675 -7.507 1.00 82.38 83 ASP A C 1
ATOM 600 O O . ASP A 1 83 ? 4.165 -13.443 -6.718 1.00 82.38 83 ASP A O 1
ATOM 604 N N . ALA A 1 84 ? 3.451 -14.418 -8.601 1.00 83.81 84 ALA A N 1
ATOM 605 C CA . ALA A 1 84 ? 4.752 -14.981 -8.953 1.00 83.81 84 ALA A CA 1
ATOM 606 C C . ALA A 1 84 ? 5.799 -13.884 -9.205 1.00 83.81 84 ALA A C 1
ATOM 608 O O . ALA A 1 84 ? 6.920 -13.972 -8.702 1.00 83.81 84 ALA A O 1
ATOM 609 N N . VAL A 1 85 ? 5.423 -12.827 -9.932 1.00 88.19 85 VAL A N 1
ATOM 610 C CA . VAL A 1 85 ? 6.296 -11.676 -10.200 1.00 88.19 85 VAL A CA 1
ATOM 611 C C . VAL A 1 85 ? 6.573 -10.901 -8.916 1.00 88.19 85 VAL A C 1
ATOM 613 O O . VAL A 1 85 ? 7.726 -10.582 -8.633 1.00 88.19 85 VAL A O 1
ATOM 616 N N . LEU A 1 86 ? 5.541 -10.645 -8.110 1.00 88.75 86 LEU A N 1
ATOM 617 C CA . LEU A 1 86 ? 5.677 -9.928 -6.842 1.00 88.75 86 LEU A CA 1
ATOM 618 C C . LEU A 1 86 ? 6.585 -10.676 -5.862 1.00 88.75 86 LEU A C 1
ATOM 620 O O . LEU A 1 86 ? 7.477 -10.074 -5.270 1.00 88.75 86 LEU A O 1
ATOM 624 N N . ASN A 1 87 ? 6.425 -11.994 -5.740 1.00 87.19 87 ASN A N 1
ATOM 625 C CA . ASN A 1 87 ? 7.288 -12.821 -4.902 1.00 87.19 87 ASN A CA 1
ATOM 626 C C . ASN A 1 87 ? 8.722 -12.870 -5.441 1.00 87.19 87 ASN A C 1
ATOM 628 O O . ASN A 1 87 ? 9.672 -12.728 -4.674 1.00 87.19 87 ASN A O 1
ATOM 632 N N . TYR A 1 88 ? 8.901 -13.023 -6.756 1.00 92.69 88 TYR A N 1
ATOM 633 C CA . TYR A 1 88 ? 10.228 -13.036 -7.373 1.00 92.69 88 TYR A CA 1
ATOM 634 C C . TYR A 1 88 ? 10.975 -11.710 -7.173 1.00 92.69 88 TYR A C 1
ATOM 636 O O . TYR A 1 88 ? 12.143 -11.715 -6.781 1.00 92.69 88 TYR A O 1
ATOM 644 N N . CYS A 1 89 ? 10.306 -10.577 -7.401 1.00 92.12 89 CYS A N 1
ATOM 645 C CA . CYS A 1 89 ? 10.901 -9.260 -7.201 1.00 92.12 89 CYS A CA 1
ATOM 646 C C . CYS A 1 89 ? 11.088 -8.928 -5.718 1.00 92.12 89 CYS A C 1
ATOM 648 O O . CYS A 1 89 ? 12.124 -8.382 -5.360 1.00 92.12 89 CYS A O 1
ATOM 650 N N . GLY A 1 90 ? 10.146 -9.291 -4.844 1.00 91.12 90 GLY A N 1
ATOM 651 C CA . GLY A 1 90 ? 10.243 -9.055 -3.400 1.00 91.12 90 GLY A CA 1
ATOM 652 C C . GLY A 1 90 ? 11.365 -9.843 -2.715 1.00 91.12 90 GLY A C 1
ATOM 653 O O . GLY A 1 90 ? 11.943 -9.359 -1.746 1.00 91.12 90 GLY A O 1
ATOM 654 N N . ASN A 1 91 ? 11.728 -11.014 -3.248 1.00 91.62 91 ASN A N 1
ATOM 655 C CA . ASN A 1 91 ? 12.790 -11.868 -2.706 1.00 91.62 91 ASN A CA 1
ATOM 656 C C . ASN A 1 91 ? 14.211 -11.462 -3.135 1.00 91.62 91 ASN A C 1
ATOM 658 O O . ASN A 1 91 ? 15.172 -12.139 -2.766 1.00 91.62 91 ASN A O 1
ATOM 662 N N . LYS A 1 92 ? 14.385 -10.387 -3.917 1.00 92.00 92 LYS A N 1
ATOM 663 C CA . LYS A 1 92 ? 15.729 -9.880 -4.232 1.00 92.00 92 LYS A CA 1
ATOM 664 C C . LYS A 1 92 ? 16.417 -9.388 -2.955 1.00 92.00 92 LYS A C 1
ATOM 666 O O . LYS A 1 92 ? 15.770 -8.807 -2.080 1.00 92.00 92 LYS A O 1
ATOM 671 N N . ALA A 1 93 ? 17.716 -9.651 -2.833 1.00 88.31 93 ALA A N 1
ATOM 672 C CA . ALA A 1 93 ? 18.487 -9.265 -1.653 1.00 88.31 93 ALA A CA 1
ATOM 673 C C . ALA A 1 93 ? 18.594 -7.736 -1.554 1.00 88.31 93 ALA A C 1
ATOM 675 O O . ALA A 1 93 ? 18.272 -7.165 -0.514 1.00 88.31 93 ALA A O 1
ATOM 676 N N . ASP A 1 94 ? 18.941 -7.092 -2.668 1.00 92.94 94 ASP A N 1
ATOM 677 C CA . ASP A 1 94 ? 19.135 -5.651 -2.752 1.00 92.94 94 ASP A CA 1
ATOM 678 C C . ASP A 1 94 ? 17.842 -4.896 -3.067 1.00 92.94 94 ASP A C 1
ATOM 680 O O . ASP A 1 94 ? 17.084 -5.254 -3.970 1.00 92.94 94 ASP A O 1
ATOM 684 N N . GLU A 1 95 ? 17.608 -3.790 -2.357 1.00 91.94 95 GLU A N 1
ATOM 685 C CA . GLU A 1 95 ? 16.456 -2.906 -2.591 1.00 91.94 95 GLU A CA 1
ATOM 686 C C . GLU A 1 95 ? 16.424 -2.370 -4.027 1.00 91.94 95 GLU A C 1
ATOM 688 O O . GLU A 1 95 ? 15.364 -2.323 -4.654 1.00 91.94 95 GLU A O 1
ATOM 693 N N . TYR A 1 96 ? 17.596 -2.030 -4.568 1.00 92.81 96 TYR A N 1
ATOM 694 C CA . TYR A 1 96 ? 17.744 -1.600 -5.956 1.00 92.81 96 TYR A CA 1
ATOM 695 C C . TYR A 1 96 ? 17.261 -2.675 -6.940 1.00 92.81 96 TYR A C 1
ATOM 697 O O . TYR A 1 96 ? 16.546 -2.364 -7.897 1.00 92.81 96 TYR A O 1
ATOM 705 N N . ASP A 1 97 ? 17.578 -3.944 -6.679 1.00 93.88 97 ASP A N 1
ATOM 706 C CA . ASP A 1 97 ? 17.162 -5.066 -7.518 1.00 93.88 97 ASP A CA 1
ATOM 707 C C . ASP A 1 97 ? 15.661 -5.332 -7.410 1.00 93.88 97 ASP A C 1
ATOM 709 O O . ASP A 1 97 ? 15.028 -5.652 -8.417 1.00 93.88 97 ASP A O 1
ATOM 713 N N . ARG A 1 98 ? 15.061 -5.153 -6.223 1.00 92.25 98 ARG A N 1
ATOM 714 C CA . ARG A 1 98 ? 13.598 -5.237 -6.045 1.00 92.25 98 ARG A CA 1
ATOM 715 C C . ARG A 1 98 ? 12.886 -4.218 -6.932 1.00 92.25 98 ARG A C 1
ATOM 717 O O . ARG A 1 98 ? 11.970 -4.572 -7.677 1.00 92.25 98 ARG A O 1
ATOM 724 N N . VAL A 1 99 ? 13.337 -2.961 -6.888 1.00 94.81 99 VAL A N 1
ATOM 725 C CA . VAL A 1 99 ? 12.765 -1.860 -7.678 1.00 94.81 99 VAL A CA 1
ATOM 726 C C . VAL A 1 99 ? 12.999 -2.076 -9.172 1.00 94.81 99 VAL A C 1
ATOM 728 O O . VAL A 1 99 ? 12.073 -1.934 -9.969 1.00 94.81 99 VAL A O 1
ATOM 731 N N . THR A 1 100 ? 14.215 -2.453 -9.567 1.00 95.12 100 THR A N 1
ATOM 732 C CA . THR A 1 100 ? 14.562 -2.694 -10.975 1.00 95.12 100 THR A CA 1
ATOM 733 C C . THR A 1 100 ? 13.785 -3.879 -11.547 1.00 95.12 100 THR A C 1
ATOM 735 O O . THR A 1 100 ? 13.277 -3.798 -12.663 1.00 95.12 100 THR A O 1
ATOM 738 N N . CYS A 1 101 ? 13.601 -4.945 -10.766 1.00 94.44 101 CYS A N 1
ATOM 739 C CA . CYS A 1 101 ? 12.767 -6.085 -11.138 1.00 94.44 101 CYS A CA 1
ATOM 740 C C . CYS A 1 101 ? 11.321 -5.663 -11.428 1.00 94.44 101 CYS A C 1
ATOM 742 O O . CYS A 1 101 ? 10.792 -5.997 -12.489 1.00 94.44 101 CYS A O 1
ATOM 744 N N . LEU A 1 102 ? 10.709 -4.868 -10.541 1.00 93.06 102 LEU A N 1
ATOM 745 C CA . LEU A 1 102 ? 9.364 -4.330 -10.765 1.00 93.06 102 LEU A CA 1
ATOM 746 C C . LEU A 1 102 ? 9.307 -3.422 -11.999 1.00 93.06 102 LEU A C 1
ATOM 748 O O . LEU A 1 102 ? 8.403 -3.576 -12.813 1.00 93.06 102 LEU A O 1
ATOM 752 N N . LYS A 1 103 ? 10.291 -2.532 -12.196 1.00 93.62 103 LYS A N 1
ATOM 753 C CA . LYS A 1 103 ? 10.376 -1.662 -13.386 1.00 93.62 103 LYS A CA 1
ATOM 754 C C . LYS A 1 103 ? 10.420 -2.468 -14.689 1.00 93.62 103 LYS A C 1
ATOM 756 O O . LYS A 1 103 ? 9.726 -2.120 -15.639 1.00 93.62 103 LYS A O 1
ATOM 761 N N . MET A 1 104 ? 11.198 -3.550 -14.733 1.00 91.88 104 MET A N 1
ATOM 762 C CA . MET A 1 104 ? 11.264 -4.429 -15.907 1.00 91.88 104 MET A CA 1
ATOM 763 C C . MET A 1 104 ? 9.959 -5.202 -16.123 1.00 91.88 104 MET A C 1
ATOM 765 O O . MET A 1 104 ? 9.526 -5.384 -17.259 1.00 91.88 104 MET A O 1
ATOM 769 N N . ALA A 1 105 ? 9.314 -5.639 -15.041 1.00 88.56 105 ALA A N 1
ATOM 770 C CA . ALA A 1 105 ? 8.039 -6.336 -15.120 1.00 88.56 105 ALA A CA 1
ATOM 771 C C . ALA A 1 105 ? 6.878 -5.411 -15.528 1.00 88.56 105 ALA A C 1
ATOM 773 O O . ALA A 1 105 ? 5.940 -5.875 -16.172 1.00 88.56 105 ALA A O 1
ATOM 774 N N . ALA A 1 106 ? 6.949 -4.114 -15.201 1.00 82.88 106 ALA A N 1
ATOM 775 C CA . ALA A 1 106 ? 5.895 -3.130 -15.458 1.00 82.88 106 ALA A CA 1
ATOM 776 C C . ALA A 1 106 ? 5.499 -3.049 -16.938 1.00 82.88 106 ALA A C 1
ATOM 778 O O . ALA A 1 106 ? 4.323 -2.897 -17.255 1.00 82.88 106 ALA A O 1
ATOM 779 N N . GLY A 1 107 ? 6.467 -3.198 -17.851 1.00 75.50 107 GLY A N 1
ATOM 780 C CA . GLY A 1 107 ? 6.214 -3.179 -19.295 1.00 75.50 107 GLY A CA 1
ATOM 781 C C . GLY A 1 107 ? 5.334 -4.330 -19.795 1.00 75.50 107 GLY A C 1
ATOM 782 O O . GLY A 1 107 ? 4.742 -4.213 -20.863 1.00 75.50 107 GLY A O 1
ATOM 783 N N . ASN A 1 108 ? 5.221 -5.411 -19.018 1.00 79.31 108 ASN A N 1
ATOM 784 C CA . ASN A 1 108 ? 4.465 -6.616 -19.366 1.00 79.31 108 ASN A CA 1
ATOM 785 C C . ASN A 1 108 ? 3.237 -6.840 -18.467 1.00 79.31 108 ASN A C 1
ATOM 787 O O . ASN A 1 108 ? 2.490 -7.794 -18.683 1.00 79.31 108 ASN A O 1
ATOM 791 N N . ALA A 1 109 ? 3.036 -6.005 -17.445 1.00 83.94 109 ALA A N 1
ATOM 792 C CA . ALA A 1 109 ? 1.924 -6.149 -16.518 1.00 83.94 109 ALA A CA 1
ATOM 793 C C . ALA A 1 109 ? 0.631 -5.575 -17.131 1.00 83.94 109 ALA A C 1
ATOM 795 O O . ALA A 1 109 ? 0.644 -4.452 -17.649 1.00 83.94 109 ALA A O 1
ATOM 796 N N . PRO A 1 110 ? -0.504 -6.296 -17.054 1.00 85.06 110 PRO A N 1
ATOM 797 C CA . PRO A 1 110 ? -1.811 -5.717 -17.332 1.00 85.06 110 PRO A CA 1
ATOM 798 C C . PRO A 1 110 ? -2.065 -4.485 -16.460 1.00 85.06 110 PRO A C 1
ATOM 800 O O . PRO A 1 110 ? -1.506 -4.342 -15.373 1.00 85.06 110 PRO A O 1
ATOM 803 N N . ARG A 1 111 ? -2.921 -3.576 -16.928 1.00 86.00 111 ARG A N 1
ATOM 804 C CA . ARG A 1 111 ? -3.287 -2.388 -16.154 1.00 86.00 111 ARG A CA 1
ATOM 805 C C . ARG A 1 111 ? -4.460 -2.684 -15.233 1.00 86.00 111 ARG A C 1
ATOM 807 O O . ARG A 1 111 ? -5.474 -3.223 -15.672 1.00 86.00 111 ARG A O 1
ATOM 814 N N . LEU A 1 112 ? -4.340 -2.263 -13.979 1.00 79.81 112 LEU A N 1
ATOM 815 C CA . LEU A 1 112 ? -5.461 -2.248 -13.052 1.00 79.81 112 LEU A CA 1
ATOM 816 C C . LEU A 1 112 ? -6.500 -1.215 -13.514 1.00 79.81 112 LEU A C 1
ATOM 818 O O . LEU A 1 112 ? -6.131 -0.155 -14.032 1.00 79.81 112 LEU A O 1
ATOM 822 N N . PRO A 1 113 ? -7.802 -1.481 -13.309 1.00 74.88 113 PRO A N 1
ATOM 823 C CA . PRO A 1 113 ? -8.829 -0.484 -13.559 1.00 74.88 113 PRO A CA 1
ATOM 824 C C . PRO A 1 113 ? -8.553 0.741 -12.686 1.00 74.88 113 PRO A C 1
ATOM 826 O O . PRO A 1 113 ? -8.231 0.607 -11.502 1.00 74.88 113 PRO A O 1
ATOM 829 N N . LYS A 1 114 ? -8.673 1.941 -13.261 1.00 71.44 114 LYS A N 1
ATOM 830 C CA . LYS A 1 114 ? -8.511 3.173 -12.487 1.00 71.44 114 LYS A CA 1
ATOM 831 C C . LYS A 1 114 ? -9.582 3.264 -11.394 1.00 71.44 114 LYS A C 1
ATOM 833 O O . LYS A 1 114 ? -10.707 2.805 -11.616 1.00 71.44 114 LYS A O 1
ATOM 838 N N . PRO A 1 115 ? -9.269 3.877 -10.240 1.00 63.91 115 PRO A N 1
ATOM 839 C CA . PRO A 1 115 ? -10.267 4.171 -9.225 1.00 63.91 115 PRO A CA 1
ATOM 840 C C . PRO A 1 115 ? -11.412 4.946 -9.877 1.00 63.91 115 PRO A C 1
ATOM 842 O O . PRO A 1 115 ? -11.171 5.973 -10.518 1.00 63.91 115 PRO A O 1
ATOM 845 N N . ALA A 1 116 ? -12.652 4.474 -9.726 1.00 53.44 116 ALA A N 1
ATOM 846 C CA . ALA A 1 116 ? -13.802 5.230 -10.204 1.00 53.44 116 ALA A CA 1
ATOM 847 C C . ALA A 1 116 ? -13.752 6.648 -9.599 1.00 53.44 116 ALA A C 1
ATOM 849 O O . ALA A 1 116 ? -13.447 6.783 -8.403 1.00 53.44 116 ALA A O 1
ATOM 850 N N . PRO A 1 117 ? -14.014 7.712 -10.384 1.00 50.12 117 PRO A N 1
ATOM 851 C CA . PRO A 1 117 ? -14.131 9.044 -9.824 1.00 50.12 117 PRO A CA 1
ATOM 852 C C . PRO A 1 117 ? -15.242 8.992 -8.781 1.00 50.12 117 PRO A C 1
ATOM 854 O O . PRO A 1 117 ? -16.402 8.733 -9.091 1.00 50.12 117 PRO A O 1
ATOM 857 N N . VAL A 1 118 ? -14.873 9.178 -7.517 1.00 45.94 118 VAL A N 1
ATOM 858 C CA . VAL A 1 118 ? -15.855 9.320 -6.449 1.00 45.94 118 VAL A CA 1
ATOM 859 C C . VAL A 1 118 ? -16.640 10.579 -6.795 1.00 45.94 118 VAL A C 1
ATOM 861 O O . VAL A 1 118 ? -16.076 11.672 -6.733 1.00 45.94 118 VAL A O 1
ATOM 864 N N . CYS A 1 119 ? -17.909 10.443 -7.187 1.00 39.78 119 CYS A N 1
ATOM 865 C CA . CYS A 1 119 ? -18.844 11.562 -7.225 1.00 39.78 119 CYS A CA 1
ATOM 866 C C . CYS A 1 119 ? -18.891 12.144 -5.805 1.00 39.78 119 CYS A C 1
ATOM 868 O O . CYS A 1 119 ? -19.543 11.607 -4.911 1.00 39.78 119 CYS A O 1
ATOM 870 N N . LYS A 1 120 ? -18.099 13.190 -5.570 1.00 40.41 120 LYS A N 1
ATOM 871 C CA . LYS A 1 120 ? -17.807 13.742 -4.243 1.00 40.41 120 LYS A CA 1
ATOM 872 C C . LYS A 1 120 ? -18.952 14.559 -3.636 1.00 40.41 120 LYS A C 1
ATOM 874 O O . LYS A 1 120 ? -18.770 15.095 -2.552 1.00 40.41 120 LYS A O 1
ATOM 879 N N . GLU A 1 121 ? -20.121 14.646 -4.264 1.00 40.88 121 GLU A N 1
ATOM 880 C CA . GLU A 1 121 ? -21.046 15.748 -3.968 1.00 40.88 121 GLU A CA 1
ATOM 881 C C . GLU A 1 121 ? -22.324 15.421 -3.196 1.00 40.88 121 GLU A C 1
ATOM 883 O O . GLU A 1 121 ? -23.147 16.312 -3.017 1.00 40.88 121 GLU A O 1
ATOM 888 N N . THR A 1 122 ? -22.545 14.210 -2.670 1.00 42.22 122 THR A N 1
ATOM 889 C CA . THR A 1 122 ? -23.777 14.034 -1.857 1.00 42.22 122 THR A CA 1
ATOM 890 C C . THR A 1 122 ? -23.724 13.005 -0.735 1.00 42.22 122 THR A C 1
ATOM 892 O O . THR A 1 122 ? -24.400 13.187 0.273 1.00 42.22 122 THR A O 1
ATOM 895 N N . VAL A 1 123 ? -22.906 11.953 -0.837 1.00 41.50 123 VAL A N 1
ATOM 896 C CA . VAL A 1 123 ? -22.958 10.848 0.143 1.00 41.50 123 VAL A CA 1
ATOM 897 C C . VAL A 1 123 ? -21.886 10.965 1.233 1.00 41.50 123 VAL A C 1
ATOM 899 O O . VAL A 1 123 ? -22.170 10.690 2.394 1.00 41.50 123 VAL A O 1
ATOM 902 N N . VAL A 1 124 ? -20.674 11.432 0.909 1.00 43.47 124 VAL A N 1
ATOM 903 C CA . VAL A 1 124 ? -19.580 11.538 1.898 1.00 43.47 124 VAL A CA 1
ATOM 904 C C . VAL A 1 124 ? -19.814 12.690 2.879 1.00 43.47 124 VAL A C 1
ATOM 906 O O . VAL A 1 124 ? -19.635 12.498 4.075 1.00 43.47 124 VAL A O 1
ATOM 909 N N . VAL A 1 125 ? -20.301 13.843 2.404 1.00 46.50 125 VAL A N 1
ATOM 910 C CA . VAL A 1 125 ? -20.630 14.985 3.277 1.00 46.50 125 VAL A CA 1
ATOM 911 C C . VAL A 1 125 ? -21.787 14.632 4.214 1.00 46.50 125 VAL A C 1
ATOM 913 O O . VAL A 1 125 ? -21.658 14.810 5.419 1.00 46.50 125 VAL A O 1
ATOM 916 N N . LYS A 1 126 ? -22.854 13.990 3.712 1.00 43.22 126 LYS A N 1
ATOM 917 C CA . LYS A 1 126 ? -23.970 13.554 4.566 1.00 43.22 126 LYS A CA 1
ATOM 918 C C . LYS A 1 126 ? -23.562 12.490 5.586 1.00 43.22 126 LYS A C 1
ATOM 920 O O . LYS A 1 126 ? -23.998 12.570 6.727 1.00 43.22 126 LYS A O 1
ATOM 925 N N . ILE A 1 127 ? -22.716 11.515 5.242 1.00 46.62 127 ILE A N 1
ATOM 926 C CA . ILE A 1 127 ? -22.267 10.509 6.226 1.00 46.62 127 ILE A CA 1
ATOM 927 C C . ILE A 1 127 ? -21.358 11.144 7.286 1.00 46.62 127 ILE A C 1
ATOM 929 O O . ILE A 1 127 ? -21.477 10.797 8.456 1.00 46.62 127 ILE A O 1
ATOM 933 N N . GLN A 1 128 ? -20.495 12.088 6.907 1.00 43.22 128 GLN A N 1
ATOM 934 C CA . GLN A 1 128 ? -19.580 12.760 7.833 1.00 43.22 128 GLN A CA 1
ATOM 935 C C . GLN A 1 128 ? -20.287 13.797 8.727 1.00 43.22 128 GLN A C 1
ATOM 937 O O . GLN A 1 128 ? -19.853 14.024 9.854 1.00 43.22 128 GLN A O 1
ATOM 942 N N . GLU A 1 129 ? -21.402 14.371 8.263 1.00 45.34 129 GLU A N 1
ATOM 943 C CA . GLU A 1 129 ? -22.287 15.223 9.068 1.00 45.34 129 GLU A CA 1
ATOM 944 C C . GLU A 1 129 ? -23.245 14.418 9.961 1.00 45.34 129 GLU A C 1
ATOM 946 O O . GLU A 1 129 ? -23.542 14.851 11.073 1.00 45.34 129 GLU A O 1
ATOM 951 N N . THR A 1 130 ? -23.705 13.236 9.526 1.00 48.94 130 THR A N 1
ATOM 952 C CA . THR A 1 130 ? -24.698 12.449 10.289 1.00 48.94 130 THR A CA 1
ATOM 953 C C . THR A 1 130 ? -24.052 11.466 11.269 1.00 48.94 130 THR A C 1
ATOM 955 O O . THR A 1 130 ? -24.543 11.286 12.381 1.00 48.94 130 THR A O 1
ATOM 958 N N . VAL A 1 131 ? -22.918 10.857 10.907 1.00 52.09 131 VAL A N 1
ATOM 959 C CA . VAL A 1 131 ? -22.092 10.067 11.828 1.00 52.09 131 VAL A CA 1
ATOM 960 C C . VAL A 1 131 ? -20.976 10.974 12.318 1.00 52.09 131 VAL A C 1
ATOM 962 O O . VAL A 1 131 ? -19.893 11.033 11.736 1.00 52.09 131 VAL A O 1
ATOM 965 N N . SER A 1 132 ? -21.254 11.723 13.384 1.00 55.78 132 SER A N 1
ATOM 966 C CA . SER A 1 132 ? -20.256 12.613 13.970 1.00 55.78 132 SER A CA 1
ATOM 967 C C . SER A 1 132 ? -18.974 11.835 14.298 1.00 55.78 132 SER A C 1
ATOM 969 O O . SER A 1 132 ? -19.018 10.697 14.773 1.00 55.78 132 SER A O 1
ATOM 971 N N . LEU A 1 133 ? -17.806 12.452 14.092 1.00 51.94 133 LEU A N 1
ATOM 972 C CA . LEU A 1 133 ? -16.511 11.903 14.530 1.00 51.94 133 LEU A CA 1
ATOM 973 C C . LEU A 1 133 ? -16.541 11.463 16.009 1.00 51.94 133 LEU A C 1
ATOM 975 O O . LEU A 1 133 ? -15.893 10.487 16.377 1.00 51.94 133 LEU A O 1
ATOM 979 N N . GLN A 1 134 ? -17.367 12.118 16.830 1.00 51.22 134 GLN A N 1
ATOM 980 C CA . GLN A 1 134 ? -17.636 11.739 18.219 1.00 51.22 134 GLN A CA 1
ATOM 981 C C . GLN A 1 134 ? -18.304 10.360 18.360 1.00 51.22 134 GLN A C 1
ATOM 983 O O . GLN A 1 134 ? -17.968 9.612 19.278 1.00 51.22 134 GLN A O 1
ATOM 988 N N . ALA A 1 135 ? -19.222 9.984 17.463 1.00 55.78 135 ALA A N 1
ATOM 989 C CA . ALA A 1 135 ? -19.858 8.667 17.479 1.00 55.78 135 ALA A CA 1
ATOM 990 C C . ALA A 1 135 ? -18.852 7.542 17.176 1.00 55.78 135 ALA A C 1
ATOM 992 O O . ALA A 1 135 ? -18.923 6.478 17.792 1.00 55.78 135 ALA A O 1
ATOM 993 N N . LEU A 1 136 ? -17.881 7.796 16.290 1.00 56.03 136 LEU A N 1
ATOM 994 C CA . LEU A 1 136 ? -16.808 6.850 15.963 1.00 56.03 136 LEU A CA 1
ATOM 995 C C . LEU A 1 136 ? -15.739 6.772 17.067 1.00 56.03 136 LEU A C 1
ATOM 997 O O . LEU A 1 136 ? -15.354 5.674 17.460 1.00 56.03 136 LEU A O 1
ATOM 1001 N N . GLN A 1 137 ? -15.327 7.905 17.645 1.00 56.88 137 GLN A N 1
ATOM 1002 C CA . GLN A 1 137 ? -14.413 7.942 18.802 1.00 56.88 137 GLN A CA 1
ATOM 1003 C C . GLN A 1 137 ? -15.000 7.235 20.039 1.00 56.88 137 GLN A C 1
ATOM 1005 O O . GLN A 1 137 ? -14.282 6.607 20.825 1.00 56.88 137 GLN A O 1
ATOM 1010 N N . GLY A 1 138 ? -16.326 7.281 20.196 1.00 63.28 138 GLY A N 1
ATOM 1011 C CA . GLY A 1 138 ? -17.032 6.535 21.234 1.00 63.28 138 GLY A CA 1
ATOM 1012 C C . GLY A 1 138 ? -16.898 5.014 21.088 1.00 63.28 138 GLY A C 1
ATOM 1013 O O . GLY A 1 138 ? -16.820 4.319 22.102 1.00 63.28 138 GLY A O 1
ATOM 1014 N N . LEU A 1 139 ? -16.824 4.486 19.858 1.00 66.25 139 LEU A N 1
ATOM 1015 C CA . LEU A 1 139 ? -16.650 3.047 19.601 1.00 66.25 139 LEU A CA 1
ATOM 1016 C C . LEU A 1 139 ? -15.250 2.568 20.000 1.00 66.25 139 LEU A C 1
ATOM 1018 O O . LEU A 1 139 ? -15.113 1.508 20.613 1.00 66.25 139 LEU A O 1
ATOM 1022 N N . GLU A 1 140 ? -14.220 3.363 19.710 1.00 61.81 140 GLU A N 1
ATOM 1023 C CA . GLU A 1 140 ? -12.832 3.056 20.072 1.00 61.81 140 GLU A CA 1
ATOM 1024 C C . GLU A 1 140 ? -12.653 3.001 21.597 1.00 61.81 140 GLU A C 1
ATOM 1026 O O . GLU A 1 140 ? -12.167 2.008 22.142 1.00 61.81 140 GLU A O 1
ATOM 1031 N N . THR A 1 141 ? -13.168 4.013 22.303 1.00 70.31 141 THR A N 1
ATOM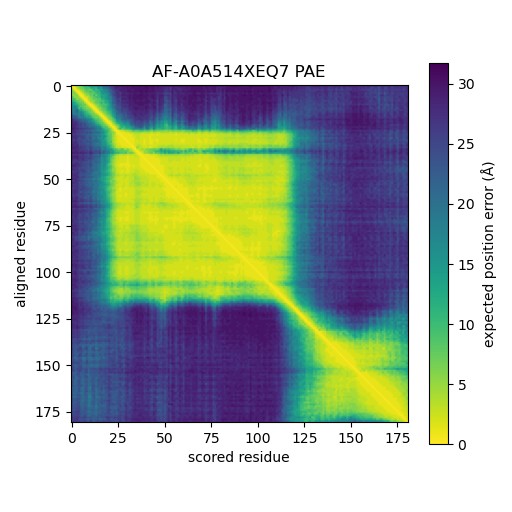 1032 C CA . THR A 1 141 ? -13.130 4.075 23.775 1.00 70.31 141 THR A CA 1
ATOM 1033 C C . THR A 1 141 ? -13.839 2.875 24.413 1.00 70.31 141 THR A C 1
ATOM 1035 O O . THR A 1 141 ? -13.350 2.280 25.374 1.00 70.31 141 THR A O 1
ATOM 1038 N N . ARG A 1 142 ? -14.995 2.473 23.872 1.00 67.69 142 ARG A N 1
ATOM 1039 C CA . ARG A 1 142 ? -15.765 1.322 24.372 1.00 67.69 142 ARG A CA 1
ATOM 1040 C C . ARG A 1 142 ? -15.061 -0.005 24.111 1.00 67.69 142 ARG A C 1
ATOM 1042 O O . ARG A 1 142 ? -15.039 -0.854 24.997 1.00 67.69 142 ARG A O 1
ATOM 1049 N N . THR A 1 143 ? -14.440 -0.157 22.944 1.00 69.62 143 THR A N 1
ATOM 1050 C CA . THR A 1 143 ? -13.648 -1.348 22.601 1.00 69.62 143 THR A CA 1
ATOM 1051 C C . THR A 1 143 ? -12.440 -1.492 23.531 1.00 69.62 143 THR A C 1
ATOM 1053 O O . THR A 1 143 ? -12.183 -2.582 24.040 1.00 69.62 143 THR A O 1
ATOM 1056 N N . SER A 1 144 ? -11.764 -0.381 23.844 1.00 69.94 144 SER A N 1
ATOM 1057 C CA . SER A 1 144 ? -10.678 -0.345 24.834 1.00 69.94 144 SER A CA 1
ATOM 1058 C C . SER A 1 144 ? -11.158 -0.757 26.236 1.00 69.94 144 SER A C 1
ATOM 1060 O O . SER A 1 144 ? -10.553 -1.605 26.889 1.00 69.94 144 SER A O 1
ATOM 1062 N N . ASN A 1 145 ? -12.322 -0.263 26.670 1.00 72.12 145 ASN A N 1
ATOM 1063 C CA . ASN A 1 145 ? -12.904 -0.624 27.968 1.00 72.12 145 ASN A CA 1
ATOM 1064 C C . ASN A 1 145 ? -13.301 -2.108 28.080 1.00 72.12 145 ASN A C 1
ATOM 1066 O O . ASN A 1 145 ? -13.189 -2.688 29.165 1.00 72.12 145 ASN A O 1
ATOM 1070 N N . ILE A 1 146 ? -13.750 -2.724 26.981 1.00 69.94 146 ILE A N 1
ATOM 1071 C CA . ILE A 1 146 ? -14.033 -4.167 26.914 1.00 69.94 146 ILE A CA 1
ATOM 1072 C C . ILE A 1 146 ? -12.733 -4.953 27.084 1.00 69.94 146 ILE A C 1
ATOM 1074 O O . ILE A 1 146 ? -12.673 -5.876 27.897 1.00 69.94 146 ILE A O 1
ATOM 1078 N N . TYR A 1 147 ? -11.681 -4.561 26.360 1.00 62.28 147 TYR A N 1
ATOM 1079 C CA . TYR A 1 147 ? -10.369 -5.195 26.452 1.00 62.28 147 TYR A CA 1
ATOM 1080 C C . TYR A 1 147 ? -9.800 -5.125 27.875 1.00 62.28 147 TYR A C 1
ATOM 1082 O O . TYR A 1 147 ? -9.384 -6.147 28.422 1.00 62.28 147 TYR A O 1
ATOM 1090 N N . GLU A 1 148 ? -9.871 -3.962 28.524 1.00 73.31 148 GLU A N 1
ATOM 1091 C CA . GLU A 1 148 ? -9.433 -3.801 29.914 1.00 73.31 148 GLU A CA 1
ATOM 1092 C C . GLU A 1 148 ? -10.283 -4.616 30.899 1.00 73.31 148 GLU A C 1
ATOM 1094 O O . GLU A 1 148 ? -9.755 -5.193 31.854 1.00 73.31 148 GLU A O 1
ATOM 1099 N N . SER A 1 149 ? -11.596 -4.736 30.673 1.00 72.19 149 SER A N 1
ATOM 1100 C CA . SER A 1 149 ? -12.477 -5.561 31.514 1.00 72.19 149 SER A CA 1
ATOM 1101 C C . SER A 1 149 ? -12.163 -7.055 31.381 1.00 72.19 149 SER A C 1
ATOM 1103 O O . SER A 1 149 ? -12.097 -7.750 32.396 1.00 72.19 149 SER A O 1
ATOM 1105 N N . LEU A 1 150 ? -11.872 -7.535 30.166 1.00 62.09 150 LEU A N 1
ATOM 1106 C CA . LEU A 1 150 ? -11.412 -8.907 29.922 1.00 62.09 150 LEU A CA 1
ATOM 1107 C C . LEU A 1 150 ? -10.037 -9.163 30.549 1.00 62.09 150 LEU A C 1
ATOM 1109 O O . LEU A 1 150 ? -9.857 -10.157 31.250 1.00 62.09 150 LEU A O 1
ATOM 1113 N N . ARG A 1 151 ? -9.086 -8.237 30.364 1.00 76.12 151 ARG A N 1
ATOM 1114 C CA . ARG A 1 151 ? -7.732 -8.315 30.936 1.00 76.12 151 ARG A CA 1
ATOM 1115 C C . ARG A 1 151 ? -7.750 -8.353 32.464 1.00 76.12 151 ARG A C 1
ATOM 1117 O O . ARG A 1 151 ? -6.924 -9.027 33.070 1.00 76.12 151 ARG A O 1
ATOM 1124 N N . SER A 1 152 ? -8.697 -7.654 33.087 1.00 78.38 152 SER A N 1
ATOM 1125 C CA . SER A 1 152 ? -8.876 -7.629 34.544 1.00 78.38 152 SER A CA 1
ATOM 1126 C C . SER A 1 152 ? -9.771 -8.754 35.088 1.00 78.38 152 SER A C 1
ATOM 1128 O O . SER A 1 152 ? -10.146 -8.712 36.257 1.00 78.38 152 SER A O 1
ATOM 1130 N N . GLY A 1 153 ? -10.118 -9.757 34.269 1.00 75.81 153 GLY A N 1
ATOM 1131 C CA . GLY A 1 153 ? -10.897 -10.929 34.689 1.00 75.81 153 GLY A CA 1
ATOM 1132 C C . GLY A 1 153 ? -12.374 -10.643 34.979 1.00 75.81 153 GLY A C 1
ATOM 1133 O O . GLY A 1 153 ? -13.066 -11.483 35.544 1.00 75.81 153 GLY A O 1
ATOM 1134 N N . ARG A 1 154 ? -12.878 -9.464 34.597 1.00 78.50 154 ARG A N 1
ATOM 1135 C CA . ARG A 1 154 ? -14.269 -9.033 34.802 1.00 78.50 154 ARG A CA 1
ATOM 1136 C C . ARG A 1 154 ? -15.099 -9.350 33.561 1.00 78.50 154 ARG A C 1
ATOM 1138 O O . ARG A 1 154 ? -15.542 -8.450 32.846 1.00 78.50 154 ARG A O 1
ATOM 1145 N N . THR A 1 155 ? -15.282 -10.641 33.303 1.00 70.25 155 THR A N 1
ATOM 1146 C CA . THR A 1 155 ? -15.968 -11.161 32.109 1.00 70.25 155 THR A CA 1
ATOM 1147 C C . THR A 1 155 ? -17.423 -10.714 32.007 1.00 70.25 155 THR A C 1
ATOM 1149 O O . THR A 1 155 ? -17.858 -10.372 30.912 1.00 70.25 155 THR A O 1
ATOM 1152 N N . ASP A 1 156 ? -18.145 -10.622 33.125 1.00 73.19 156 ASP A N 1
ATOM 1153 C CA . ASP A 1 156 ? -19.552 -10.191 33.131 1.00 73.19 156 ASP A CA 1
ATOM 1154 C C . ASP A 1 156 ? -19.684 -8.726 32.692 1.00 73.19 156 ASP A C 1
ATOM 1156 O O . ASP A 1 156 ? -20.487 -8.383 31.829 1.00 73.19 156 ASP A O 1
ATOM 1160 N N . LYS A 1 157 ? -18.783 -7.869 33.189 1.00 71.06 157 LYS A N 1
ATOM 1161 C CA . LYS A 1 157 ? -18.712 -6.457 32.796 1.00 71.06 157 LYS A CA 1
ATOM 1162 C C . LYS A 1 157 ? -18.315 -6.288 31.329 1.00 71.06 157 LYS A C 1
ATOM 1164 O O . LYS A 1 157 ? -18.840 -5.408 30.652 1.00 71.06 157 LYS A O 1
ATOM 1169 N N . ALA A 1 158 ? -17.396 -7.116 30.835 1.00 65.50 158 ALA A N 1
ATOM 1170 C CA . ALA A 1 158 ? -17.020 -7.110 29.426 1.00 65.50 158 ALA A CA 1
ATOM 1171 C C . ALA A 1 158 ? -18.190 -7.538 28.527 1.00 65.50 158 ALA A C 1
ATOM 1173 O O . ALA A 1 158 ? -18.394 -6.943 27.471 1.00 65.50 158 ALA A O 1
ATOM 1174 N N . LEU A 1 159 ? -18.979 -8.529 28.953 1.00 66.50 159 LEU A N 1
ATOM 1175 C CA . LEU A 1 159 ? -20.148 -8.996 28.215 1.00 66.50 159 LEU A CA 1
ATOM 1176 C C . LEU A 1 159 ? -21.222 -7.905 28.114 1.00 66.50 159 LEU A C 1
ATOM 1178 O O . LEU A 1 159 ? -21.699 -7.630 27.013 1.00 66.50 159 LEU A O 1
ATOM 1182 N N . ASP A 1 160 ? -21.529 -7.222 29.219 1.00 73.19 160 ASP A N 1
ATOM 1183 C CA . ASP A 1 160 ? -22.468 -6.091 29.228 1.00 73.19 160 ASP A CA 1
ATOM 1184 C C . ASP A 1 160 ? -22.013 -4.965 28.287 1.00 73.19 160 ASP A C 1
ATOM 1186 O O . ASP A 1 160 ? -22.802 -4.410 27.519 1.00 73.19 160 ASP A O 1
ATOM 1190 N N . GLN A 1 161 ? -20.712 -4.661 28.287 1.00 70.75 161 GLN A N 1
ATOM 1191 C CA . GLN A 1 161 ? -20.127 -3.651 27.405 1.00 70.75 161 GLN A CA 1
ATOM 1192 C C . GLN A 1 161 ? -20.168 -4.058 25.923 1.00 70.75 161 GLN A C 1
ATOM 1194 O O . GLN A 1 161 ? -20.362 -3.203 25.059 1.00 70.75 161 GLN A O 1
ATOM 1199 N N . VAL A 1 162 ? -20.023 -5.350 25.610 1.00 67.50 162 VAL A N 1
ATOM 1200 C CA . VAL A 1 162 ? -20.165 -5.878 24.244 1.00 67.50 162 VAL A CA 1
ATOM 1201 C C . VAL A 1 162 ? -21.615 -5.770 23.764 1.00 67.50 162 VAL A C 1
ATOM 1203 O O . VAL A 1 162 ? -21.851 -5.356 22.629 1.00 67.50 162 VAL A O 1
ATOM 1206 N N . VAL A 1 163 ? -22.595 -6.090 24.613 1.0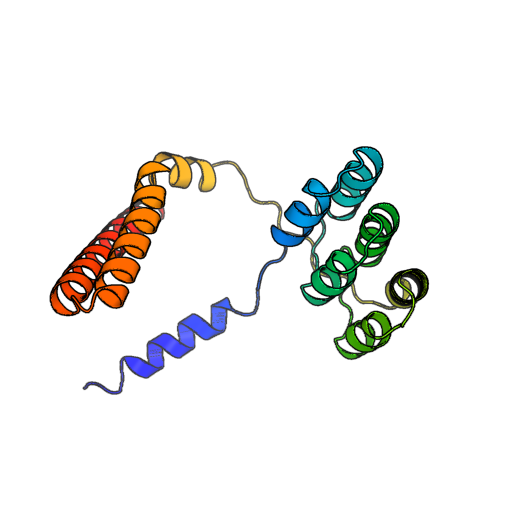0 73.56 163 VAL A N 1
ATOM 1207 C CA . VAL A 1 163 ? -24.023 -5.957 24.275 1.00 73.56 163 VAL A CA 1
ATOM 1208 C C . VAL A 1 163 ? -24.388 -4.496 23.992 1.00 73.56 163 VAL A C 1
ATOM 1210 O O . VAL A 1 163 ? -25.050 -4.206 22.992 1.00 73.56 163 VAL A O 1
ATOM 1213 N N . ASP A 1 164 ? -23.906 -3.567 24.818 1.00 75.06 164 ASP A N 1
ATOM 1214 C CA . ASP A 1 164 ? -24.095 -2.127 24.613 1.00 75.06 164 ASP A CA 1
ATOM 1215 C C . ASP A 1 164 ? -23.434 -1.631 23.311 1.00 75.06 164 ASP A C 1
ATOM 1217 O O . ASP A 1 164 ? -24.023 -0.850 22.556 1.00 75.06 164 ASP A O 1
ATOM 1221 N N . LEU A 1 165 ? -22.242 -2.146 22.982 1.00 71.00 165 LEU A N 1
ATOM 1222 C CA . LEU A 1 165 ? -21.559 -1.853 21.721 1.00 71.00 165 LEU A CA 1
ATOM 1223 C C . LEU A 1 165 ? -22.378 -2.320 20.506 1.00 71.00 165 LEU A C 1
ATOM 1225 O O . LEU A 1 165 ? -22.565 -1.551 19.561 1.00 71.00 165 LEU A O 1
ATOM 1229 N N . PHE A 1 166 ? -22.911 -3.544 20.539 1.00 70.25 166 PHE A N 1
ATOM 1230 C CA . PHE A 1 166 ? -23.751 -4.076 19.462 1.00 70.25 166 PHE A CA 1
ATOM 1231 C C . PHE A 1 166 ? -25.028 -3.261 19.257 1.00 70.25 166 PHE A C 1
ATOM 1233 O O . PHE A 1 166 ? -25.396 -2.975 18.116 1.00 70.25 166 PHE A O 1
ATOM 1240 N N . LYS A 1 167 ? -25.688 -2.844 20.343 1.00 76.88 167 LYS A N 1
ATOM 1241 C CA . LYS A 1 167 ? -26.878 -1.990 20.260 1.00 76.88 167 LYS A CA 1
ATOM 1242 C C . LYS A 1 167 ? -26.566 -0.676 19.539 1.00 76.88 167 LYS A C 1
ATOM 1244 O O . LYS A 1 167 ? -27.305 -0.281 18.641 1.00 76.88 167 LYS A O 1
ATOM 1249 N N . ARG A 1 168 ? -25.433 -0.047 19.861 1.00 69.69 168 ARG A N 1
ATOM 1250 C CA . ARG A 1 168 ? -25.018 1.216 19.240 1.00 69.69 168 ARG A CA 1
ATOM 1251 C C . ARG A 1 168 ? -24.630 1.068 17.769 1.00 69.69 168 ARG A C 1
ATOM 1253 O O . ARG A 1 168 ? -24.933 1.949 16.970 1.00 69.69 168 ARG A O 1
ATOM 1260 N N . ILE A 1 169 ? -23.992 -0.043 17.399 1.00 69.25 169 ILE A N 1
ATOM 1261 C CA . ILE A 1 169 ? -23.695 -0.359 15.994 1.00 69.25 169 ILE A CA 1
ATOM 1262 C C . ILE A 1 169 ? -24.997 -0.511 15.197 1.00 69.25 169 ILE A C 1
ATOM 1264 O O . ILE A 1 169 ? -25.091 0.029 14.098 1.00 69.25 169 ILE A O 1
ATOM 1268 N N . ASN A 1 170 ? -26.015 -1.171 15.756 1.00 71.69 170 ASN A N 1
ATOM 1269 C CA . ASN A 1 170 ? -27.322 -1.296 15.104 1.00 71.69 170 ASN A CA 1
ATOM 1270 C C . ASN A 1 170 ? -28.026 0.062 14.945 1.00 71.69 170 ASN A C 1
ATOM 1272 O O . ASN A 1 170 ? -28.551 0.344 13.872 1.00 71.69 170 ASN A O 1
ATOM 1276 N N . GLU A 1 171 ? -27.991 0.927 15.964 1.00 76.00 171 GLU A N 1
ATOM 1277 C CA . GLU A 1 171 ? -28.526 2.297 15.874 1.00 76.00 171 GLU A CA 1
ATOM 1278 C C . GLU A 1 171 ? -27.858 3.091 14.738 1.00 76.00 171 GLU A C 1
ATOM 1280 O O . GLU A 1 171 ? -28.540 3.724 13.933 1.00 76.00 171 GLU A O 1
ATOM 1285 N N . LEU A 1 172 ? -26.529 3.006 14.621 1.00 67.56 172 LEU A N 1
ATOM 1286 C CA . LEU A 1 172 ? -25.779 3.655 13.543 1.00 67.56 172 LEU A CA 1
ATOM 1287 C C . LEU A 1 172 ? -26.105 3.059 12.167 1.00 67.56 172 LEU A C 1
ATOM 1289 O O . LEU A 1 172 ? -26.205 3.789 11.183 1.00 67.56 172 LEU A O 1
ATOM 1293 N N . GLN A 1 173 ? -26.289 1.741 12.076 1.00 65.88 173 GLN A N 1
ATOM 1294 C CA . GLN A 1 173 ? -26.675 1.089 10.825 1.00 65.88 173 GLN A CA 1
ATOM 1295 C C . GLN A 1 173 ? -28.062 1.528 10.347 1.00 65.88 173 GLN A C 1
ATOM 1297 O O . GLN A 1 173 ? -28.235 1.744 9.148 1.00 65.88 173 GLN A O 1
ATOM 1302 N N . GLU A 1 174 ? -29.032 1.683 11.250 1.00 71.62 174 GLU A N 1
ATOM 1303 C CA . GLU A 1 174 ? -30.361 2.193 10.897 1.00 71.62 174 GLU A CA 1
ATOM 1304 C C . GLU A 1 174 ? -30.300 3.654 10.435 1.00 71.62 174 GLU A C 1
ATOM 1306 O O . GLU A 1 174 ? -30.837 3.971 9.374 1.00 71.62 174 GLU A O 1
ATOM 1311 N N . GLN A 1 175 ? -29.537 4.513 11.120 1.00 65.06 175 GLN A N 1
ATOM 1312 C CA . GLN A 1 175 ? -29.305 5.895 10.670 1.00 65.06 175 GLN A CA 1
ATOM 1313 C C . GLN A 1 175 ? -28.697 5.947 9.259 1.00 65.06 175 GLN A C 1
ATOM 1315 O O . GLN A 1 175 ? -29.118 6.736 8.416 1.00 65.06 175 GLN A O 1
ATOM 1320 N N . VAL A 1 176 ? -27.744 5.062 8.951 1.00 59.56 176 VAL A N 1
ATOM 1321 C CA . VAL A 1 176 ? -27.146 4.972 7.609 1.00 59.56 176 VAL A CA 1
ATOM 1322 C C . VAL A 1 176 ? -28.140 4.458 6.559 1.00 59.56 176 VAL A C 1
ATOM 1324 O O . VAL A 1 176 ? -28.065 4.873 5.402 1.00 59.56 176 VAL A O 1
ATOM 1327 N N . LYS A 1 177 ? -29.073 3.566 6.918 1.00 64.75 177 LYS A N 1
ATOM 1328 C CA . LYS A 1 177 ? -30.120 3.090 5.996 1.00 64.75 177 LYS A CA 1
ATOM 1329 C C . LYS A 1 177 ? -31.124 4.184 5.651 1.00 64.75 177 LYS A C 1
ATOM 1331 O O . LYS A 1 177 ? -31.528 4.265 4.493 1.00 64.75 177 LYS A O 1
ATOM 1336 N N . GLU A 1 178 ? -31.510 5.017 6.613 1.00 61.31 178 GLU A N 1
ATOM 1337 C CA . GLU A 1 178 ? -32.421 6.143 6.372 1.00 61.31 178 GLU A CA 1
ATOM 1338 C C . GLU A 1 178 ? -31.822 7.172 5.405 1.00 61.31 178 GLU A C 1
ATOM 1340 O O . GLU A 1 178 ? -32.535 7.694 4.556 1.00 61.31 178 GLU A O 1
ATOM 1345 N N . LEU A 1 179 ? -30.501 7.372 5.440 1.00 52.97 179 LEU A N 1
ATOM 1346 C CA . LEU A 1 179 ? -29.778 8.263 4.520 1.00 52.97 179 LEU A CA 1
ATOM 1347 C C . LEU A 1 179 ? -29.663 7.747 3.074 1.00 52.97 179 LEU A C 1
ATOM 1349 O O . LEU A 1 179 ? -29.201 8.488 2.206 1.00 52.97 179 LEU A O 1
ATOM 1353 N N . ARG A 1 180 ? -30.009 6.480 2.809 1.00 48.66 180 ARG A N 1
ATOM 1354 C CA . ARG A 1 180 ? -29.965 5.874 1.463 1.00 48.66 180 ARG A CA 1
ATOM 1355 C C . ARG A 1 180 ? -31.290 5.968 0.697 1.00 48.66 180 ARG A C 1
ATOM 1357 O O . ARG A 1 180 ? -31.321 5.535 -0.454 1.00 48.66 180 ARG A O 1
ATOM 1364 N N . LYS A 1 181 ? -32.360 6.457 1.326 1.00 47.69 181 LYS A N 1
ATOM 1365 C CA . LYS A 1 181 ? -33.637 6.768 0.668 1.00 47.69 181 LYS A CA 1
ATOM 1366 C C . LYS A 1 181 ? -33.612 8.183 0.103 1.00 47.69 181 LYS A C 1
ATOM 1368 O O . LYS A 1 181 ? -34.252 8.370 -0.951 1.00 47.69 181 LYS A O 1
#

Foldseek 3Di:
DPPPVVVVVVVVVVVPPVDPDQPDVLQLVLLCPQPDPVLSVLSCVLQPQWGADPLLSVLLSPDPHSVLSSLSSNLGTQFDDDPVLSVVLSPDPDSVSSSVSSNVCSVVTDGDDGDDPPPPPAQPVVLCVQCDPVLVVVLVVLVVVLVVCVVVVNPVVSVVSVVVSVVSVVVSVVSSVVSVD